Protein AF-A0A7V6R4Q9-F1 (afdb_monomer_lite)

Secondary structure (DSSP, 8-state):
--HHHHHHHHHHHHHHHHHHHHHTT-HHHHHHHHHHHHHHHHHTT-HHHHHHHHHHHHHHHHHHT--GGGG-HHHHHHHHHHHHHHTSSHHHHHHHHHHHT-----EEEE-BSB-EEESSTT--SB---S-HHHHHHHHHHHHTGGG-EEHHHHHHHHSTT---TTHHHHHHHHHHHHHHHHHTTT-GGGEEEETTEEEE--TTEEEHHHHHHHHHHHHHHH--HHHHHHHHHH--SSBTBT---GGGHHHHHHHHHHHHT-

Radius of gyration: 22.28 Å; chains: 1; bounding box: 50×39×65 Å

Structure (mmCIF, N/CA/C/O backbone):
data_AF-A0A7V6R4Q9-F1
#
_entry.id   AF-A0A7V6R4Q9-F1
#
loop_
_atom_site.group_PDB
_atom_site.id
_atom_site.type_symbol
_atom_site.label_atom_id
_atom_site.label_alt_id
_atom_site.label_comp_id
_atom_site.label_asym_id
_atom_site.label_entity_id
_atom_site.label_seq_id
_atom_site.pdbx_PDB_ins_code
_atom_site.Cartn_x
_atom_site.Cartn_y
_atom_site.Cartn_z
_atom_site.occupancy
_atom_site.B_iso_or_equiv
_atom_site.auth_seq_id
_atom_site.auth_comp_id
_atom_site.auth_asym_id
_atom_site.auth_atom_id
_atom_site.pdbx_PDB_model_num
ATOM 1 N N . MET A 1 1 ? 6.753 18.771 -21.382 1.00 31.84 1 MET A N 1
ATOM 2 C CA . MET A 1 1 ? 6.837 17.684 -22.384 1.00 31.84 1 MET A CA 1
ATOM 3 C C . MET A 1 1 ? 6.088 16.484 -21.834 1.00 31.84 1 MET A C 1
ATOM 5 O O . MET A 1 1 ? 6.319 16.164 -20.672 1.00 31.84 1 MET A O 1
ATOM 9 N N . PRO A 1 2 ? 5.164 15.875 -22.590 1.00 33.12 2 PRO A N 1
ATOM 10 C CA . PRO A 1 2 ? 4.306 14.824 -22.058 1.00 33.12 2 PRO A CA 1
ATOM 11 C C . PRO A 1 2 ? 5.141 13.563 -21.801 1.00 33.12 2 PRO A C 1
ATOM 13 O O . PRO A 1 2 ? 5.907 13.142 -22.665 1.00 33.12 2 PRO A O 1
ATOM 16 N N . ALA A 1 3 ? 5.001 12.963 -20.617 1.00 38.97 3 ALA A N 1
ATOM 17 C CA . ALA A 1 3 ? 5.780 11.800 -20.170 1.00 38.97 3 ALA A CA 1
ATOM 18 C C . ALA A 1 3 ? 5.745 10.610 -21.157 1.00 38.97 3 ALA A C 1
ATOM 20 O O . ALA A 1 3 ? 6.697 9.835 -21.230 1.00 38.97 3 ALA A O 1
ATOM 21 N N . HIS A 1 4 ? 4.699 10.524 -21.986 1.00 41.91 4 HIS A N 1
ATOM 22 C CA . HIS A 1 4 ? 4.569 9.528 -23.049 1.00 41.91 4 HIS A CA 1
ATOM 23 C C . HIS A 1 4 ? 5.623 9.638 -24.167 1.00 41.91 4 HIS A C 1
ATOM 25 O O . HIS A 1 4 ? 6.053 8.606 -24.682 1.00 41.91 4 HIS A O 1
ATOM 31 N N . SER A 1 5 ? 6.097 10.838 -24.535 1.00 43.06 5 SER A N 1
ATOM 32 C CA . SER A 1 5 ? 7.095 10.971 -25.617 1.00 43.06 5 SER A CA 1
ATOM 33 C C . SER A 1 5 ? 8.510 10.595 -25.167 1.00 43.06 5 SER A C 1
ATOM 35 O O . SER A 1 5 ? 9.310 10.095 -25.960 1.00 43.06 5 SER A O 1
ATOM 37 N N . PHE A 1 6 ? 8.812 10.773 -23.878 1.00 51.34 6 PHE A N 1
ATOM 38 C CA . PHE A 1 6 ? 10.101 10.400 -23.298 1.00 51.34 6 PHE A CA 1
ATOM 39 C C . PHE A 1 6 ? 10.263 8.875 -23.213 1.00 51.34 6 PHE A C 1
ATOM 41 O O . PHE A 1 6 ? 11.328 8.353 -23.539 1.00 51.34 6 PHE A O 1
ATOM 48 N N . ALA A 1 7 ? 9.193 8.154 -22.858 1.00 65.00 7 ALA A N 1
ATOM 49 C CA . ALA A 1 7 ? 9.198 6.693 -22.780 1.00 65.00 7 ALA A CA 1
ATOM 50 C C . ALA A 1 7 ? 9.447 6.031 -24.150 1.00 65.00 7 ALA A C 1
ATOM 52 O O . ALA A 1 7 ? 10.292 5.143 -24.261 1.00 65.00 7 ALA A O 1
ATOM 53 N N . ALA A 1 8 ? 8.791 6.507 -25.215 1.00 76.94 8 ALA A N 1
ATOM 54 C CA . ALA A 1 8 ? 8.961 5.958 -26.564 1.00 76.94 8 ALA A CA 1
ATOM 55 C C . ALA A 1 8 ? 10.380 6.179 -27.123 1.00 76.94 8 ALA A C 1
ATOM 57 O O . ALA A 1 8 ? 10.988 5.264 -27.688 1.00 76.94 8 ALA A O 1
ATOM 58 N N . ASN A 1 9 ? 10.944 7.373 -26.914 1.00 83.56 9 ASN A N 1
ATOM 59 C CA . ASN A 1 9 ? 12.317 7.673 -27.322 1.00 83.56 9 ASN A CA 1
ATOM 60 C C . ASN A 1 9 ? 13.339 6.851 -26.524 1.00 83.56 9 ASN A C 1
ATOM 62 O O . ASN A 1 9 ? 14.281 6.321 -27.111 1.00 83.56 9 ASN A O 1
ATOM 66 N N . ALA A 1 10 ? 13.128 6.679 -25.215 1.00 84.56 10 ALA A N 1
ATOM 67 C CA . ALA A 1 10 ? 13.987 5.849 -24.374 1.00 84.56 10 ALA A CA 1
ATOM 68 C C . ALA A 1 10 ? 13.993 4.379 -24.825 1.00 84.56 10 ALA A C 1
ATOM 70 O O . ALA A 1 10 ? 15.064 3.787 -24.940 1.00 84.56 10 ALA A O 1
ATOM 71 N N . VAL A 1 11 ? 12.828 3.811 -25.162 1.00 89.12 11 VAL A N 1
ATOM 72 C CA . VAL A 1 11 ? 12.713 2.444 -25.705 1.00 89.12 11 VAL A CA 1
ATOM 73 C C . VAL A 1 11 ? 13.459 2.307 -27.033 1.00 89.12 11 VAL A C 1
ATOM 75 O O . VAL A 1 11 ? 14.201 1.344 -27.235 1.00 89.12 11 VAL A O 1
ATOM 78 N N . LYS A 1 12 ? 13.314 3.275 -27.946 1.00 90.12 12 LYS A N 1
ATOM 79 C CA . LYS A 1 12 ? 14.035 3.262 -29.228 1.00 90.12 12 LYS A CA 1
ATOM 80 C C . LYS A 1 12 ? 15.552 3.307 -29.022 1.00 90.12 12 LYS A C 1
ATOM 82 O O . LYS A 1 12 ? 16.267 2.491 -29.602 1.00 90.12 12 LYS A O 1
ATOM 87 N N . CYS A 1 13 ? 16.034 4.218 -28.179 1.00 90.25 13 CYS A N 1
ATOM 88 C CA . CYS A 1 13 ? 17.455 4.328 -27.850 1.00 90.25 13 CYS A CA 1
ATOM 89 C C . CYS A 1 13 ? 17.988 3.058 -27.177 1.00 90.25 13 CYS A C 1
ATOM 91 O O . CYS A 1 13 ? 19.074 2.605 -27.527 1.00 90.25 13 CYS A O 1
ATOM 93 N N . ALA A 1 14 ? 17.220 2.451 -26.269 1.00 91.25 14 ALA A N 1
ATOM 94 C CA . ALA A 1 14 ? 17.604 1.212 -25.602 1.00 91.25 14 ALA A CA 1
ATOM 95 C C . ALA A 1 14 ? 17.787 0.058 -26.603 1.00 91.25 14 ALA A C 1
ATOM 97 O O . ALA A 1 14 ? 18.822 -0.602 -26.588 1.00 91.25 14 ALA A O 1
ATOM 98 N N . ASN A 1 15 ? 16.856 -0.128 -27.545 1.00 91.06 15 ASN A N 1
ATOM 99 C CA . ASN A 1 15 ? 16.998 -1.148 -28.592 1.00 91.06 15 ASN A CA 1
ATOM 100 C C . ASN A 1 15 ? 18.251 -0.933 -29.465 1.00 91.06 15 ASN A C 1
ATOM 102 O O . ASN A 1 15 ? 18.970 -1.886 -29.764 1.00 91.06 15 ASN A O 1
ATOM 106 N N . LEU A 1 16 ? 18.539 0.316 -29.857 1.00 91.69 16 LEU A N 1
ATOM 107 C CA . LEU A 1 16 ? 19.754 0.640 -30.617 1.00 91.69 16 LEU A CA 1
ATOM 108 C C . LEU A 1 16 ? 21.025 0.366 -29.802 1.00 91.69 16 LEU A C 1
ATOM 110 O O . LEU A 1 16 ? 21.996 -0.165 -30.337 1.00 91.69 16 LEU A O 1
ATOM 114 N N . CYS A 1 17 ? 21.000 0.694 -28.510 1.00 91.69 17 CYS A N 1
ATOM 115 C CA . CYS A 1 17 ? 22.110 0.480 -27.592 1.00 91.69 17 CYS A CA 1
ATOM 116 C C . CYS A 1 17 ? 22.410 -1.009 -27.383 1.00 91.69 17 CYS A C 1
ATOM 118 O O . CYS A 1 17 ? 23.575 -1.392 -27.418 1.00 91.69 17 CYS A O 1
ATOM 120 N N . ILE A 1 18 ? 21.382 -1.856 -27.255 1.00 92.38 18 ILE A N 1
ATOM 121 C CA . ILE A 1 18 ? 21.553 -3.316 -27.188 1.00 92.38 18 ILE A CA 1
ATOM 122 C C . ILE A 1 18 ? 22.227 -3.822 -28.461 1.00 92.38 18 ILE A C 1
ATOM 124 O O . ILE A 1 18 ? 23.261 -4.478 -28.377 1.00 92.38 18 ILE A O 1
ATOM 128 N N . LYS A 1 19 ? 21.701 -3.455 -29.637 1.00 90.38 19 LYS A N 1
ATOM 129 C CA . LYS A 1 19 ? 22.241 -3.911 -30.926 1.00 90.38 19 LYS A CA 1
ATOM 130 C C . LYS A 1 19 ? 23.711 -3.518 -31.114 1.00 90.38 19 LYS A C 1
ATOM 132 O O . LYS A 1 19 ? 24.510 -4.338 -31.556 1.00 90.38 19 LYS A O 1
ATOM 137 N N . ALA A 1 20 ? 24.062 -2.272 -30.793 1.00 89.69 20 ALA A N 1
ATOM 138 C CA . ALA A 1 20 ? 25.433 -1.784 -30.907 1.00 89.69 20 ALA A CA 1
ATOM 139 C C . ALA A 1 20 ? 26.362 -2.406 -29.850 1.00 89.69 20 ALA A C 1
ATOM 141 O O . ALA A 1 20 ? 27.469 -2.823 -30.179 1.00 89.69 20 ALA A O 1
ATOM 142 N N . GLY A 1 21 ? 25.906 -2.491 -28.597 1.00 88.69 21 GLY A N 1
ATOM 143 C CA . GLY A 1 21 ? 26.692 -3.004 -27.476 1.00 88.69 21 GLY A CA 1
ATOM 144 C C . GLY A 1 21 ? 26.987 -4.495 -27.593 1.00 88.69 21 GLY A C 1
ATOM 145 O O . GLY A 1 21 ? 28.144 -4.888 -27.486 1.00 88.69 21 GLY A O 1
ATOM 146 N N . GLU A 1 22 ? 25.978 -5.322 -27.889 1.00 89.06 22 GLU A N 1
ATOM 147 C CA . GLU A 1 22 ? 26.176 -6.764 -28.085 1.00 89.06 22 GLU A CA 1
ATOM 148 C C . GLU A 1 22 ? 27.073 -7.043 -29.301 1.00 89.06 22 GLU A C 1
ATOM 150 O O . GLU A 1 22 ? 27.989 -7.856 -29.205 1.00 89.06 22 GLU A O 1
ATOM 155 N N . GLY A 1 23 ? 26.888 -6.312 -30.409 1.00 86.50 23 GLY A N 1
ATOM 156 C CA . GLY A 1 23 ? 27.735 -6.444 -31.600 1.00 86.50 23 GLY A CA 1
ATOM 157 C C . GLY A 1 23 ? 29.201 -6.048 -31.378 1.00 86.50 23 GLY A C 1
ATOM 158 O O . GLY A 1 23 ? 30.082 -6.577 -32.049 1.00 86.50 23 GLY A O 1
ATOM 159 N N . ALA A 1 24 ? 29.469 -5.150 -30.428 1.00 88.94 24 ALA A N 1
ATOM 160 C CA . ALA A 1 24 ? 30.814 -4.696 -30.072 1.00 88.94 24 ALA A CA 1
ATOM 161 C C . ALA A 1 24 ? 31.401 -5.401 -28.831 1.00 88.94 24 ALA A C 1
ATOM 163 O O . ALA A 1 24 ? 32.488 -5.036 -28.386 1.00 88.94 24 ALA A O 1
ATOM 164 N N . GLY A 1 25 ? 30.685 -6.360 -28.227 1.00 85.75 25 GLY A N 1
ATOM 165 C CA . GLY A 1 25 ? 31.083 -7.004 -26.967 1.00 85.75 25 GLY A CA 1
ATOM 166 C C . GLY A 1 25 ? 31.065 -6.079 -25.738 1.00 85.75 25 GLY A C 1
ATOM 167 O O . GLY A 1 25 ? 31.580 -6.438 -24.682 1.00 85.75 25 GLY A O 1
ATOM 168 N N . MET A 1 26 ? 30.475 -4.885 -25.845 1.00 87.00 26 MET A N 1
ATOM 169 C CA . MET A 1 26 ? 30.391 -3.902 -24.764 1.00 87.00 26 MET A CA 1
ATOM 170 C C . MET A 1 26 ? 29.103 -4.100 -23.961 1.00 87.00 26 MET A C 1
ATOM 172 O O . MET A 1 26 ? 28.055 -3.539 -24.289 1.00 87.00 26 MET A O 1
ATOM 176 N N . MET A 1 27 ? 29.188 -4.880 -22.881 1.00 87.12 27 MET A N 1
ATOM 177 C CA . MET A 1 27 ? 28.001 -5.298 -22.125 1.00 87.12 27 MET A CA 1
ATOM 178 C C . MET A 1 27 ? 27.474 -4.269 -21.118 1.00 87.12 27 MET A C 1
ATOM 180 O O . MET A 1 27 ? 26.322 -4.366 -20.703 1.00 87.12 27 MET A O 1
ATOM 184 N N . LEU A 1 28 ? 28.251 -3.247 -20.744 1.00 87.19 28 LEU A N 1
ATOM 185 C CA . LEU A 1 28 ? 27.822 -2.258 -19.745 1.00 87.19 28 LEU A CA 1
ATOM 186 C C . LEU A 1 28 ? 26.544 -1.515 -20.174 1.00 87.19 28 LEU A C 1
ATOM 188 O O . LEU A 1 28 ? 25.540 -1.515 -19.464 1.00 87.19 28 LEU A O 1
ATOM 192 N N . HIS A 1 29 ? 26.567 -0.884 -21.350 1.00 86.19 29 HIS A N 1
ATOM 193 C CA . HIS A 1 29 ? 25.449 -0.062 -21.815 1.00 86.19 29 HIS A CA 1
ATOM 194 C C . HIS A 1 29 ? 24.264 -0.898 -22.312 1.00 86.19 29 HIS A C 1
ATOM 196 O O . HIS A 1 29 ? 23.116 -0.520 -22.074 1.00 86.19 29 HIS A O 1
ATOM 202 N N . SER A 1 30 ? 24.522 -2.052 -22.938 1.00 88.50 30 SER A N 1
ATOM 203 C CA . SER A 1 30 ? 23.461 -2.971 -23.362 1.00 88.50 30 SER A CA 1
ATOM 204 C C . SER A 1 30 ? 22.699 -3.537 -22.161 1.00 88.50 30 SER A C 1
ATOM 206 O O . SER A 1 30 ? 21.470 -3.566 -22.193 1.00 88.50 30 SER A O 1
ATOM 208 N N . SER A 1 31 ? 23.387 -3.877 -21.064 1.00 91.19 31 SER A N 1
ATOM 209 C CA . SER A 1 31 ? 22.746 -4.311 -19.814 1.00 91.19 31 SER A CA 1
ATOM 210 C C . SER A 1 31 ? 21.780 -3.252 -19.286 1.00 91.19 31 SER A C 1
ATOM 212 O O . SER A 1 31 ? 20.614 -3.541 -19.038 1.00 91.19 31 SER A O 1
ATOM 214 N N . LEU A 1 32 ? 22.211 -1.991 -19.196 1.00 90.81 32 LEU A N 1
ATOM 215 C CA . LEU A 1 32 ? 21.333 -0.901 -18.751 1.00 90.81 32 LEU A CA 1
ATOM 216 C C . LEU A 1 32 ? 20.133 -0.699 -19.677 1.00 90.81 32 LEU A C 1
ATOM 218 O O . LEU A 1 32 ? 19.022 -0.436 -19.214 1.00 90.81 32 LEU A O 1
ATOM 222 N N . ALA A 1 33 ? 20.339 -0.848 -20.983 1.00 93.06 33 ALA A N 1
ATOM 223 C CA . ALA A 1 33 ? 19.267 -0.762 -21.958 1.00 93.06 33 ALA A CA 1
ATOM 224 C C . ALA A 1 33 ? 18.215 -1.870 -21.765 1.00 93.06 33 ALA A C 1
ATOM 226 O O . ALA A 1 33 ? 17.022 -1.573 -21.847 1.00 93.06 33 ALA A O 1
ATOM 227 N N . TYR A 1 34 ? 18.612 -3.100 -21.414 1.00 94.75 34 TYR A N 1
ATOM 228 C CA . TYR A 1 34 ? 17.658 -4.145 -21.018 1.00 94.75 34 TYR A CA 1
ATOM 229 C C . TYR A 1 34 ? 16.837 -3.738 -19.788 1.00 94.75 34 TYR A C 1
ATOM 231 O O . TYR A 1 34 ? 15.624 -3.933 -19.790 1.00 94.75 34 TYR A O 1
ATOM 239 N N . GLY A 1 35 ? 17.447 -3.095 -18.787 1.00 92.69 35 GLY A N 1
ATOM 240 C CA . GLY A 1 35 ? 16.728 -2.576 -17.617 1.00 92.69 35 GLY A CA 1
ATOM 241 C C . GLY A 1 35 ? 15.688 -1.503 -17.969 1.00 92.69 35 GLY A C 1
ATOM 242 O O . GLY A 1 35 ? 14.568 -1.518 -17.454 1.00 92.69 35 GLY A O 1
ATOM 243 N N . VAL A 1 36 ? 16.015 -0.602 -18.905 1.00 92.75 36 VAL A N 1
ATOM 244 C CA . VAL A 1 36 ? 15.068 0.404 -19.426 1.00 92.75 36 VAL A CA 1
ATOM 245 C C . VAL A 1 36 ? 13.898 -0.260 -20.152 1.00 92.75 36 VAL A C 1
ATOM 247 O O . VAL A 1 36 ? 12.746 0.115 -19.924 1.00 92.75 36 VAL A O 1
ATOM 250 N N . LEU A 1 37 ? 14.175 -1.250 -21.006 1.00 94.75 37 LEU A N 1
ATOM 251 C CA . LEU A 1 37 ? 13.130 -1.986 -21.716 1.00 94.75 37 LEU A CA 1
ATOM 252 C C . LEU A 1 37 ? 12.255 -2.797 -20.756 1.00 94.75 37 LEU A C 1
ATOM 254 O O . LEU A 1 37 ? 11.038 -2.800 -20.925 1.00 94.75 37 LEU A O 1
ATOM 258 N N . ALA A 1 38 ? 12.847 -3.447 -19.749 1.00 95.19 38 ALA A N 1
ATOM 259 C CA . ALA A 1 38 ? 12.116 -4.195 -18.730 1.00 95.19 38 ALA A CA 1
ATOM 260 C C . ALA A 1 38 ? 11.110 -3.287 -18.017 1.00 95.19 38 ALA A C 1
ATOM 262 O O . ALA A 1 38 ? 9.924 -3.603 -17.957 1.00 95.19 38 ALA A O 1
ATOM 263 N N . ARG A 1 39 ? 11.548 -2.100 -17.574 1.00 92.25 39 ARG A N 1
ATOM 264 C CA . ARG A 1 39 ? 10.654 -1.124 -16.940 1.00 92.25 39 ARG A CA 1
ATOM 265 C C . ARG A 1 39 ? 9.521 -0.681 -17.866 1.00 92.25 39 ARG A C 1
ATOM 267 O O . ARG A 1 39 ? 8.375 -0.634 -17.434 1.00 92.25 39 ARG A O 1
ATOM 274 N N . ALA A 1 40 ? 9.825 -0.396 -19.131 1.00 91.69 40 ALA A N 1
ATOM 275 C CA . ALA A 1 40 ? 8.808 -0.002 -20.102 1.00 91.69 40 ALA A CA 1
ATOM 276 C C . ALA A 1 40 ? 7.771 -1.115 -20.344 1.00 91.69 40 ALA A C 1
ATOM 278 O O . ALA A 1 40 ? 6.579 -0.829 -20.425 1.00 91.69 40 ALA A O 1
ATOM 279 N N . ALA A 1 41 ? 8.202 -2.379 -20.417 1.00 93.06 41 ALA A N 1
ATOM 280 C CA . ALA A 1 41 ? 7.299 -3.522 -20.558 1.00 93.06 41 ALA A CA 1
ATOM 281 C C . ALA A 1 41 ? 6.408 -3.714 -19.315 1.00 93.06 41 ALA A C 1
ATOM 283 O O . ALA A 1 41 ? 5.206 -3.938 -19.457 1.00 93.06 41 ALA A O 1
ATOM 284 N N . ILE A 1 42 ? 6.966 -3.541 -18.108 1.00 91.00 42 ILE A N 1
ATOM 285 C CA . ILE A 1 42 ? 6.212 -3.570 -16.842 1.00 91.00 42 ILE A CA 1
ATOM 286 C C . ILE A 1 42 ? 5.144 -2.466 -16.821 1.00 91.00 42 ILE A C 1
ATOM 288 O O . ILE A 1 42 ? 3.982 -2.734 -16.520 1.00 91.00 42 ILE A O 1
ATOM 292 N N . GLU A 1 43 ? 5.509 -1.231 -17.178 1.00 88.88 43 GLU A N 1
ATOM 293 C CA . GLU A 1 43 ? 4.577 -0.094 -17.248 1.00 88.88 43 GLU A CA 1
ATOM 294 C C . GLU A 1 43 ? 3.465 -0.321 -18.285 1.00 88.88 43 GLU A C 1
ATOM 296 O O . GLU A 1 43 ? 2.306 0.022 -18.039 1.00 88.88 43 GLU A O 1
ATOM 301 N N . ALA A 1 44 ? 3.796 -0.951 -19.415 1.00 89.00 44 ALA A N 1
ATOM 302 C CA . ALA A 1 44 ? 2.844 -1.328 -20.456 1.00 89.00 44 ALA A CA 1
ATOM 303 C C . ALA A 1 44 ? 1.975 -2.549 -20.095 1.00 89.00 44 ALA A C 1
ATOM 305 O O . ALA A 1 44 ? 1.061 -2.877 -20.851 1.00 89.00 44 ALA A O 1
ATOM 306 N N . LYS A 1 45 ? 2.230 -3.209 -18.952 1.00 88.38 45 LYS A N 1
ATOM 307 C CA . LYS A 1 45 ? 1.591 -4.470 -18.527 1.00 88.38 45 LYS A CA 1
ATOM 308 C C . LYS A 1 45 ? 1.759 -5.616 -19.535 1.00 88.38 45 LYS A C 1
ATOM 310 O O . LYS A 1 45 ? 0.931 -6.524 -19.594 1.00 88.38 45 LYS A O 1
ATOM 315 N N . ASP A 1 46 ? 2.840 -5.587 -20.308 1.00 91.56 46 ASP A N 1
ATOM 316 C CA . ASP A 1 46 ? 3.232 -6.664 -21.216 1.00 91.56 46 ASP A CA 1
ATOM 317 C C . ASP A 1 46 ? 4.014 -7.718 -20.419 1.00 91.56 46 ASP A C 1
ATOM 319 O O . ASP A 1 46 ? 5.242 -7.680 -20.340 1.00 91.56 46 ASP A O 1
ATOM 323 N N . ASN A 1 47 ? 3.285 -8.610 -19.738 1.00 90.81 47 ASN A N 1
ATOM 324 C CA . ASN A 1 47 ? 3.868 -9.552 -18.775 1.00 90.81 47 ASN A CA 1
ATOM 325 C C . ASN A 1 47 ? 4.911 -10.485 -19.400 1.00 90.81 47 ASN A C 1
ATOM 327 O O . ASN A 1 47 ? 5.961 -10.703 -18.800 1.00 90.81 47 ASN A O 1
ATOM 331 N N . GLU A 1 48 ? 4.644 -11.028 -20.589 1.00 94.56 48 GLU A N 1
ATOM 332 C CA . GLU A 1 48 ? 5.554 -11.969 -21.250 1.00 94.56 48 GLU A CA 1
ATOM 333 C C . GLU A 1 48 ? 6.888 -11.290 -21.570 1.00 94.56 48 GLU A C 1
ATOM 335 O O . GLU A 1 48 ? 7.960 -11.774 -21.189 1.00 94.56 48 GLU A O 1
ATOM 340 N N . ARG A 1 49 ? 6.823 -10.108 -22.188 1.00 95.31 49 ARG A N 1
ATOM 341 C CA . ARG A 1 49 ? 8.014 -9.334 -22.522 1.00 95.31 49 ARG A CA 1
ATOM 342 C C . ARG A 1 49 ? 8.731 -8.821 -21.275 1.00 95.31 49 ARG A C 1
ATOM 344 O O . ARG A 1 49 ? 9.961 -8.805 -21.240 1.00 95.31 49 ARG A O 1
ATOM 351 N N . ALA A 1 50 ? 7.986 -8.413 -20.249 1.00 95.94 50 ALA A N 1
ATOM 352 C CA . ALA A 1 50 ? 8.543 -7.962 -18.979 1.00 95.94 50 ALA A CA 1
ATOM 353 C C . ALA A 1 50 ? 9.337 -9.071 -18.277 1.00 95.94 50 ALA A C 1
ATOM 355 O O . ALA A 1 50 ? 10.427 -8.791 -17.781 1.00 95.94 50 ALA A O 1
ATOM 356 N N . ILE A 1 51 ? 8.849 -10.318 -18.281 1.00 97.44 51 ILE A N 1
ATOM 357 C CA . ILE A 1 51 ? 9.577 -11.478 -17.742 1.00 97.44 51 ILE A CA 1
ATOM 358 C C . ILE A 1 51 ? 10.902 -11.666 -18.482 1.00 97.44 51 ILE A C 1
ATOM 360 O O . ILE A 1 51 ? 11.955 -11.630 -17.848 1.00 97.44 51 ILE A O 1
ATOM 364 N N . GLN A 1 52 ? 10.864 -11.773 -19.813 1.00 97.38 52 GLN A N 1
ATOM 365 C CA . GLN A 1 52 ? 12.060 -12.019 -20.629 1.00 97.38 52 GLN A CA 1
ATOM 366 C C . GLN A 1 52 ? 13.122 -10.923 -20.453 1.00 97.38 52 GLN A C 1
ATOM 368 O O . GLN A 1 52 ? 14.305 -11.205 -20.258 1.00 97.38 52 GLN A O 1
ATOM 373 N N . LEU A 1 53 ? 12.705 -9.654 -20.499 1.00 97.62 53 LEU A N 1
ATOM 374 C CA . LEU A 1 53 ? 13.616 -8.518 -20.368 1.00 97.62 53 LEU A CA 1
ATOM 375 C C . LEU A 1 53 ? 14.182 -8.389 -18.954 1.00 97.62 53 LEU A C 1
ATOM 377 O O . LEU A 1 53 ? 15.358 -8.063 -18.804 1.00 97.62 53 LEU A O 1
ATOM 381 N N . THR A 1 54 ? 13.367 -8.650 -17.930 1.00 97.62 54 THR A N 1
ATOM 382 C CA . THR A 1 54 ? 13.810 -8.609 -16.531 1.00 97.62 54 THR A CA 1
ATOM 383 C C . THR A 1 54 ? 14.814 -9.722 -16.262 1.00 97.62 54 THR A C 1
ATOM 385 O O . THR A 1 54 ? 15.880 -9.453 -15.719 1.00 97.62 54 THR A O 1
ATOM 388 N N . GLU A 1 55 ? 14.532 -10.949 -16.703 1.00 97.69 55 GLU A N 1
ATOM 389 C CA . GLU A 1 55 ? 15.457 -12.078 -16.571 1.00 97.69 55 GLU A CA 1
ATOM 390 C C . GLU A 1 55 ? 16.795 -11.784 -17.259 1.00 97.69 55 GLU A C 1
ATOM 392 O O . GLU A 1 55 ? 17.857 -11.913 -16.648 1.00 97.69 55 GLU A O 1
ATOM 397 N N . ARG A 1 56 ? 16.754 -11.307 -18.510 1.00 96.38 56 ARG A N 1
ATOM 398 C CA . ARG A 1 56 ? 17.961 -10.947 -19.261 1.00 96.38 56 ARG A CA 1
ATOM 399 C C . ARG A 1 56 ? 18.749 -9.831 -18.579 1.00 96.38 56 ARG A C 1
ATOM 401 O O . ARG A 1 56 ? 19.969 -9.936 -18.479 1.00 96.38 56 ARG A O 1
ATOM 408 N N . TYR A 1 57 ? 18.069 -8.790 -18.102 1.00 96.75 57 TYR A N 1
ATOM 409 C CA . TYR A 1 57 ? 18.695 -7.683 -17.384 1.00 96.75 57 TYR A CA 1
ATOM 410 C C . TYR A 1 57 ? 19.413 -8.161 -16.118 1.00 96.75 57 TYR A C 1
ATOM 412 O O . TYR A 1 57 ? 20.587 -7.851 -15.927 1.00 96.75 57 TYR A O 1
ATOM 420 N N . LEU A 1 58 ? 18.736 -8.947 -15.277 1.00 96.81 58 LEU A N 1
ATOM 421 C CA . LEU A 1 58 ? 19.298 -9.420 -14.013 1.00 96.81 58 LEU A CA 1
ATOM 422 C C . LEU A 1 58 ? 20.479 -10.374 -14.222 1.00 96.81 58 LEU A C 1
ATOM 424 O O . LEU A 1 58 ? 21.494 -10.216 -13.543 1.00 96.81 58 LEU A O 1
ATOM 428 N N . LYS A 1 59 ? 20.398 -11.286 -15.202 1.00 95.69 59 LYS A N 1
ATOM 429 C CA . LYS A 1 59 ? 21.527 -12.147 -15.596 1.00 95.69 59 LYS A CA 1
ATOM 430 C C . LYS A 1 59 ? 22.734 -11.320 -16.020 1.00 95.69 59 LYS A C 1
ATOM 432 O O . LYS A 1 59 ? 23.816 -11.488 -15.472 1.00 95.69 59 LYS A O 1
ATOM 437 N N . LEU A 1 60 ? 22.536 -10.351 -16.915 1.00 94.06 60 LEU A N 1
ATOM 438 C CA . LEU A 1 60 ? 23.618 -9.477 -17.365 1.00 94.06 60 LEU A CA 1
ATOM 439 C C . LEU A 1 60 ? 24.218 -8.648 -16.222 1.00 94.06 60 LEU A C 1
ATOM 441 O O . LEU A 1 60 ? 25.437 -8.489 -16.158 1.00 94.06 60 LEU A O 1
ATOM 445 N N . CYS A 1 61 ? 23.397 -8.149 -15.296 1.00 95.19 61 CYS A N 1
ATOM 446 C CA . CYS A 1 61 ? 23.889 -7.465 -14.105 1.00 95.19 61 CYS A CA 1
ATOM 447 C C . CYS A 1 61 ? 24.723 -8.385 -13.209 1.00 95.19 61 CYS A C 1
ATOM 449 O O . CYS A 1 61 ? 25.761 -7.943 -12.719 1.00 95.19 61 CYS A O 1
ATOM 451 N N . SER A 1 62 ? 24.289 -9.633 -13.010 1.00 94.81 62 SER A N 1
ATOM 452 C CA . SER A 1 62 ? 25.028 -10.654 -12.261 1.00 94.81 62 SER A CA 1
ATOM 453 C C . SER A 1 62 ? 26.372 -10.968 -12.920 1.00 94.81 62 SER A C 1
ATOM 455 O O . SER A 1 62 ? 27.409 -10.889 -12.266 1.00 94.81 62 SER A O 1
ATOM 457 N N . ASP A 1 63 ? 26.366 -11.245 -14.224 1.00 93.38 63 ASP A N 1
ATOM 458 C CA . ASP A 1 63 ? 27.552 -11.659 -14.980 1.00 93.38 63 ASP A CA 1
ATOM 459 C C . ASP A 1 63 ? 28.602 -10.542 -15.094 1.00 93.38 63 ASP A C 1
ATOM 461 O O . ASP A 1 63 ? 29.800 -10.813 -15.134 1.00 93.38 63 ASP A O 1
ATOM 465 N N . ASN A 1 64 ? 28.164 -9.278 -15.129 1.00 91.38 64 ASN A N 1
ATOM 466 C CA . ASN A 1 64 ? 29.036 -8.117 -15.341 1.00 91.38 64 ASN A CA 1
ATOM 467 C C . ASN A 1 64 ? 29.263 -7.269 -14.073 1.00 91.38 64 ASN A C 1
ATOM 469 O O . ASN A 1 64 ? 29.879 -6.207 -14.152 1.00 91.38 64 ASN A O 1
ATOM 473 N N . GLY A 1 65 ? 28.755 -7.688 -12.908 1.00 91.69 65 GLY A N 1
ATOM 474 C CA . GLY A 1 65 ? 28.951 -6.972 -11.640 1.00 91.69 65 GLY A CA 1
ATOM 475 C C . GLY A 1 65 ? 28.261 -5.601 -11.550 1.00 91.69 65 GLY A C 1
ATOM 476 O O . GLY A 1 65 ? 28.730 -4.713 -10.838 1.00 91.69 65 GLY A O 1
ATOM 477 N N . LEU A 1 66 ? 27.156 -5.390 -12.272 1.00 91.44 66 LEU A N 1
ATOM 478 C CA . LEU A 1 66 ? 26.501 -4.079 -12.425 1.00 91.44 66 LEU A CA 1
ATOM 479 C C . LEU A 1 66 ? 25.502 -3.771 -11.299 1.00 91.44 66 LEU A C 1
ATOM 481 O O . LEU A 1 66 ? 24.324 -3.512 -11.546 1.00 91.44 66 LEU A O 1
ATOM 485 N N . TYR A 1 67 ? 25.961 -3.806 -10.048 1.00 92.19 67 TYR A N 1
ATOM 486 C CA . TYR A 1 67 ? 25.077 -3.731 -8.875 1.00 92.19 67 TYR A CA 1
ATOM 487 C C . TYR A 1 67 ? 24.744 -2.301 -8.442 1.00 92.19 67 TYR A C 1
ATOM 489 O O . TYR A 1 67 ? 23.634 -2.028 -7.989 1.00 92.19 67 TYR A O 1
ATOM 497 N N . GLU A 1 68 ? 25.679 -1.362 -8.612 1.00 89.69 68 GLU A N 1
ATOM 498 C CA . GLU A 1 68 ? 25.538 0.021 -8.126 1.00 89.69 68 GLU A CA 1
ATOM 499 C C . GLU A 1 68 ? 24.303 0.740 -8.694 1.00 89.69 68 GLU A C 1
ATOM 501 O O . GLU A 1 68 ? 23.721 1.601 -8.033 1.00 89.69 68 GLU A O 1
ATOM 506 N N . TYR A 1 69 ? 23.827 0.338 -9.875 1.00 87.50 69 TYR A N 1
ATOM 507 C CA . TYR A 1 69 ? 22.625 0.901 -10.489 1.00 87.50 69 TYR A CA 1
ATOM 508 C C . TYR A 1 69 ? 21.352 0.650 -9.678 1.00 87.50 69 TYR A C 1
ATOM 510 O O . TYR A 1 69 ? 20.462 1.500 -9.687 1.00 87.50 69 TYR A O 1
ATOM 518 N N . PHE A 1 70 ? 21.275 -0.433 -8.899 1.00 91.00 70 PHE A N 1
ATOM 519 C CA . PHE A 1 70 ? 20.124 -0.693 -8.027 1.00 91.00 70 PHE A CA 1
ATOM 520 C C . PHE A 1 70 ? 19.999 0.323 -6.880 1.00 91.00 70 PHE A C 1
ATOM 522 O O . PHE A 1 70 ? 18.935 0.435 -6.276 1.00 91.00 70 PHE A O 1
ATOM 529 N N . ARG A 1 71 ? 21.020 1.160 -6.625 1.00 89.25 71 ARG A N 1
ATOM 530 C CA . ARG A 1 71 ? 20.881 2.328 -5.734 1.00 89.25 71 ARG A CA 1
ATOM 531 C C . ARG A 1 71 ? 20.008 3.432 -6.327 1.00 89.25 71 ARG A C 1
ATOM 533 O O . ARG A 1 71 ? 19.475 4.255 -5.583 1.00 89.25 71 ARG A O 1
ATOM 540 N N . MET A 1 72 ? 19.804 3.451 -7.646 1.00 88.50 72 MET A N 1
ATOM 541 C CA . MET A 1 72 ? 18.861 4.352 -8.315 1.00 88.50 72 MET A CA 1
ATOM 542 C C . MET A 1 72 ? 17.420 3.853 -8.129 1.00 88.50 72 MET A C 1
ATOM 544 O O . MET A 1 72 ? 16.730 3.510 -9.087 1.00 88.50 72 MET A O 1
ATOM 548 N N . ARG A 1 73 ? 16.958 3.846 -6.877 1.00 85.94 73 ARG A N 1
ATOM 549 C CA . ARG A 1 73 ? 15.689 3.269 -6.399 1.00 85.94 73 ARG A CA 1
ATOM 550 C C . ARG A 1 73 ? 14.489 3.560 -7.301 1.00 85.94 73 ARG A C 1
ATOM 552 O O . ARG A 1 73 ? 13.848 2.655 -7.814 1.00 85.94 73 ARG A O 1
ATOM 559 N N . LYS A 1 74 ? 14.244 4.838 -7.620 1.00 83.44 74 LYS A N 1
ATOM 560 C CA . LYS A 1 74 ? 13.126 5.245 -8.499 1.00 83.44 74 LYS A CA 1
ATOM 561 C C . LYS A 1 74 ? 13.145 4.573 -9.876 1.00 83.44 74 LYS A C 1
ATOM 563 O O . LYS A 1 74 ? 12.093 4.429 -10.486 1.00 83.44 74 LYS A O 1
ATOM 568 N N . ALA A 1 75 ? 14.325 4.234 -10.389 1.00 84.12 75 ALA A N 1
ATOM 569 C CA . ALA A 1 75 ? 14.475 3.633 -11.703 1.00 84.12 75 ALA A CA 1
ATOM 570 C C . ALA A 1 75 ? 14.348 2.105 -11.676 1.00 84.12 75 ALA A C 1
ATOM 572 O O . ALA A 1 75 ? 13.814 1.564 -12.642 1.00 84.12 75 ALA A O 1
ATOM 573 N N . TYR A 1 76 ? 14.816 1.436 -10.614 1.00 88.81 76 TYR A N 1
ATOM 574 C CA . TYR A 1 76 ? 14.991 -0.023 -10.600 1.00 88.81 76 TYR A CA 1
ATOM 575 C C . TYR A 1 76 ? 14.214 -0.774 -9.513 1.00 88.81 76 TYR A C 1
ATOM 577 O O . TYR A 1 76 ? 14.065 -1.987 -9.646 1.00 88.81 76 TYR A O 1
ATOM 585 N N . ASP A 1 77 ? 13.636 -0.095 -8.516 1.00 90.25 77 ASP A N 1
ATOM 586 C CA . ASP A 1 77 ? 12.699 -0.715 -7.566 1.00 90.25 77 ASP A CA 1
ATOM 587 C C . ASP A 1 77 ? 11.550 -1.442 -8.299 1.00 90.25 77 ASP A C 1
ATOM 589 O O . ASP A 1 77 ? 11.293 -2.592 -7.954 1.00 90.25 77 ASP A O 1
ATOM 593 N N . PRO A 1 78 ? 10.921 -0.882 -9.364 1.00 90.50 78 PRO A N 1
ATOM 594 C CA . PRO A 1 78 ? 9.874 -1.597 -10.102 1.00 90.50 78 PRO A CA 1
ATOM 595 C C . PRO A 1 78 ? 10.357 -2.898 -10.752 1.00 90.50 78 PRO A C 1
ATOM 597 O O . PRO A 1 78 ? 9.598 -3.857 -10.850 1.00 90.50 78 PRO A O 1
ATOM 600 N N . VAL A 1 79 ? 11.619 -2.942 -11.193 1.00 94.00 79 VAL A N 1
ATOM 601 C CA . VAL A 1 79 ? 12.212 -4.132 -11.820 1.00 94.00 79 VAL A CA 1
ATOM 602 C C . VAL A 1 79 ? 12.506 -5.198 -10.763 1.00 94.00 79 VAL A C 1
ATOM 604 O O . VAL A 1 79 ? 12.186 -6.363 -10.978 1.00 94.00 79 VAL A O 1
ATOM 607 N N . LEU A 1 80 ? 13.049 -4.807 -9.602 1.00 94.31 80 LEU A N 1
ATOM 608 C CA . LEU A 1 80 ? 13.275 -5.722 -8.475 1.00 94.31 80 LEU A CA 1
ATOM 609 C C . LEU A 1 80 ? 11.960 -6.256 -7.893 1.00 94.31 80 LEU A C 1
ATOM 611 O O . LEU A 1 80 ? 11.856 -7.445 -7.609 1.00 94.31 80 LEU A O 1
ATOM 615 N N . GLU A 1 81 ? 10.946 -5.401 -7.751 1.00 91.38 81 GLU A N 1
ATOM 616 C CA . GLU A 1 81 ? 9.605 -5.793 -7.308 1.00 91.38 81 GLU A CA 1
ATOM 617 C C . GLU A 1 81 ? 8.969 -6.786 -8.286 1.00 91.38 81 GLU A C 1
ATOM 619 O O . GLU A 1 81 ? 8.446 -7.821 -7.873 1.00 91.38 81 GLU A O 1
ATOM 624 N N . PHE A 1 82 ? 9.065 -6.515 -9.592 1.00 92.50 82 PHE A N 1
ATOM 625 C CA . PHE A 1 82 ? 8.562 -7.418 -10.623 1.00 92.50 82 PHE A CA 1
ATOM 626 C C . PHE A 1 82 ? 9.289 -8.765 -10.613 1.00 92.50 82 PHE A C 1
ATOM 628 O O . PHE A 1 82 ? 8.636 -9.808 -10.655 1.00 92.50 82 PHE A O 1
ATOM 635 N N . ALA A 1 83 ? 10.620 -8.760 -10.510 1.00 95.50 83 ALA A N 1
ATOM 636 C CA . ALA A 1 83 ? 11.414 -9.979 -10.429 1.00 95.50 83 ALA A CA 1
ATOM 637 C C . ALA A 1 83 ? 11.063 -10.812 -9.190 1.00 95.50 83 ALA A C 1
ATOM 639 O O . ALA A 1 83 ? 10.855 -12.019 -9.301 1.00 95.50 83 ALA A O 1
ATOM 640 N N . TYR A 1 84 ? 10.914 -10.161 -8.032 1.00 92.38 84 TYR A N 1
ATOM 641 C CA . TYR A 1 84 ? 10.525 -10.808 -6.780 1.00 92.38 84 TYR A CA 1
ATOM 642 C C . TYR A 1 84 ? 9.150 -11.475 -6.892 1.00 92.38 84 TYR A C 1
ATOM 644 O O . TYR A 1 84 ? 9.000 -12.649 -6.557 1.00 92.38 84 TYR A O 1
ATOM 652 N N . ASN A 1 85 ? 8.161 -10.754 -7.425 1.00 88.38 85 ASN A N 1
ATOM 653 C CA . ASN A 1 85 ? 6.791 -11.249 -7.554 1.00 88.38 85 ASN A CA 1
ATOM 654 C C . ASN A 1 85 ? 6.652 -12.399 -8.566 1.00 88.38 85 ASN A C 1
ATOM 656 O O . ASN A 1 85 ? 5.731 -13.204 -8.439 1.00 88.38 85 ASN A O 1
ATOM 660 N N . ASN A 1 86 ? 7.556 -12.488 -9.546 1.00 92.31 86 ASN A N 1
ATOM 661 C CA . ASN A 1 86 ? 7.541 -13.513 -10.595 1.00 92.31 86 ASN A CA 1
ATOM 662 C C . ASN A 1 86 ? 8.607 -14.609 -10.403 1.00 92.31 86 ASN A C 1
ATOM 664 O O . ASN A 1 86 ? 8.751 -15.470 -11.266 1.00 92.31 86 ASN A O 1
ATOM 668 N N . GLY A 1 87 ? 9.362 -14.595 -9.298 1.00 92.75 87 GLY A N 1
ATOM 669 C CA . GLY A 1 87 ? 10.398 -15.598 -9.025 1.00 92.75 87 GLY A CA 1
ATOM 670 C C . GLY A 1 87 ? 11.573 -15.576 -10.012 1.00 92.75 87 GLY A C 1
ATOM 671 O O . GLY A 1 87 ? 12.197 -16.610 -10.239 1.00 92.75 87 GLY A O 1
ATOM 672 N N . ILE A 1 88 ? 11.871 -14.419 -10.606 1.00 96.56 88 ILE A N 1
ATOM 673 C CA . ILE A 1 88 ? 12.950 -14.252 -11.586 1.00 96.56 88 ILE A CA 1
ATOM 674 C C . ILE A 1 88 ? 14.275 -14.064 -10.846 1.00 96.56 88 ILE A C 1
ATOM 676 O O . ILE A 1 88 ? 14.400 -13.166 -10.010 1.00 96.56 88 ILE A O 1
ATOM 680 N N . GLU A 1 89 ? 15.268 -14.895 -11.176 1.00 95.94 89 GLU A N 1
ATOM 681 C CA . GLU A 1 89 ? 16.617 -14.852 -10.591 1.00 95.94 89 GLU A CA 1
ATOM 682 C C . GLU A 1 89 ? 16.589 -14.690 -9.053 1.00 95.94 89 GLU A C 1
ATOM 684 O O . GLU A 1 89 ? 17.130 -13.718 -8.522 1.00 95.94 89 GLU A O 1
ATOM 689 N N . PRO A 1 90 ? 15.919 -15.585 -8.300 1.00 94.38 90 PRO A N 1
ATOM 690 C CA . PRO A 1 90 ? 15.474 -15.314 -6.928 1.00 94.38 90 PRO A CA 1
ATOM 691 C C . PRO A 1 90 ? 16.614 -14.965 -5.962 1.00 94.38 90 PRO A C 1
ATOM 693 O O . PRO A 1 90 ? 16.486 -14.024 -5.177 1.00 94.38 90 PRO A O 1
ATOM 696 N N . GLU A 1 91 ? 17.758 -15.649 -6.050 1.00 95.25 91 GLU A N 1
ATOM 697 C CA . GLU A 1 91 ? 18.923 -15.347 -5.206 1.00 95.25 91 GLU A CA 1
ATOM 698 C C . GLU A 1 91 ? 19.606 -14.029 -5.583 1.00 95.25 91 GLU A C 1
ATOM 700 O O . GLU A 1 91 ? 20.116 -13.312 -4.719 1.00 95.25 91 GLU A O 1
ATOM 705 N N . PHE A 1 92 ? 19.640 -13.684 -6.871 1.00 95.62 92 PHE A N 1
ATOM 706 C CA . PHE A 1 92 ? 20.183 -12.402 -7.309 1.00 95.62 92 PHE A CA 1
ATOM 707 C C . PHE A 1 92 ? 19.246 -11.254 -6.931 1.00 95.62 92 PHE A C 1
ATOM 709 O O . PHE A 1 92 ? 19.684 -10.293 -6.302 1.00 95.62 92 PHE A O 1
ATOM 716 N N . THR A 1 93 ? 17.953 -11.395 -7.225 1.00 96.06 93 THR A N 1
ATOM 717 C CA . THR A 1 93 ? 16.908 -10.443 -6.851 1.00 96.06 93 THR A CA 1
ATOM 718 C C . THR A 1 93 ? 16.937 -10.173 -5.353 1.00 96.06 93 THR A C 1
ATOM 720 O O . THR A 1 93 ? 17.030 -9.013 -4.957 1.00 96.06 93 THR A O 1
ATOM 723 N N . ARG A 1 94 ? 16.964 -11.213 -4.505 1.00 93.62 94 ARG A N 1
ATOM 724 C CA . ARG A 1 94 ? 17.043 -11.048 -3.044 1.00 93.62 94 ARG A CA 1
ATOM 725 C C . ARG A 1 94 ? 18.278 -10.248 -2.622 1.00 93.62 94 ARG A C 1
ATOM 727 O O . ARG A 1 94 ? 18.144 -9.279 -1.877 1.00 93.62 94 ARG A O 1
ATOM 734 N N . ARG A 1 95 ? 19.463 -10.598 -3.138 1.00 95.38 95 ARG A N 1
ATOM 735 C CA . ARG A 1 95 ? 20.710 -9.863 -2.854 1.00 95.38 95 ARG A CA 1
ATOM 736 C C . ARG A 1 95 ? 20.630 -8.400 -3.292 1.00 95.38 95 ARG A C 1
ATOM 738 O O . ARG A 1 95 ? 21.087 -7.525 -2.562 1.00 95.38 95 ARG A O 1
ATOM 745 N N . MET A 1 96 ? 20.044 -8.115 -4.455 1.00 95.69 96 MET A N 1
ATOM 746 C CA . MET A 1 96 ? 19.909 -6.743 -4.955 1.00 95.69 96 MET A CA 1
ATOM 747 C C . MET A 1 96 ? 18.869 -5.930 -4.178 1.00 95.69 96 MET A C 1
ATOM 749 O O . MET A 1 96 ? 19.087 -4.744 -3.941 1.00 95.69 96 MET A O 1
ATOM 753 N N . MET A 1 97 ? 17.780 -6.550 -3.715 1.00 93.31 97 MET A N 1
ATOM 754 C CA . MET A 1 97 ? 16.812 -5.908 -2.821 1.00 93.31 97 MET A CA 1
ATOM 755 C C . MET A 1 97 ? 17.450 -5.543 -1.476 1.00 93.31 97 MET A C 1
ATOM 757 O O . MET A 1 97 ? 17.298 -4.411 -1.017 1.00 93.31 97 MET A O 1
ATOM 761 N N . GLU A 1 98 ? 18.228 -6.451 -0.878 1.00 92.44 98 GLU A N 1
ATOM 762 C CA . GLU A 1 98 ? 19.005 -6.179 0.339 1.00 92.44 98 GLU A CA 1
ATOM 763 C C . GLU A 1 98 ? 20.014 -5.040 0.112 1.00 92.44 98 GLU A C 1
ATOM 765 O O . GLU A 1 98 ? 20.054 -4.077 0.883 1.00 92.44 98 GLU A O 1
ATOM 770 N N . PHE A 1 99 ? 20.770 -5.093 -0.990 1.00 92.25 99 PHE A N 1
ATOM 771 C CA . PHE A 1 99 ? 21.748 -4.069 -1.365 1.00 92.25 99 PHE A CA 1
ATOM 772 C C . PHE A 1 99 ? 21.114 -2.682 -1.567 1.00 92.25 99 PHE A C 1
ATOM 774 O O . PHE A 1 99 ? 21.633 -1.678 -1.075 1.00 92.25 99 PHE A O 1
ATOM 781 N N . ALA A 1 100 ? 19.962 -2.618 -2.240 1.00 90.75 100 ALA A N 1
ATOM 782 C CA . ALA A 1 100 ? 19.201 -1.388 -2.454 1.00 90.75 100 ALA A CA 1
ATOM 783 C C . ALA A 1 100 ? 18.414 -0.935 -1.208 1.00 90.75 100 ALA A C 1
ATOM 785 O O . ALA A 1 100 ? 17.823 0.152 -1.202 1.00 90.75 100 ALA A O 1
ATOM 786 N N . ARG A 1 101 ? 18.380 -1.756 -0.145 1.00 89.25 101 ARG A N 1
ATOM 787 C CA . ARG A 1 101 ? 17.484 -1.593 1.012 1.00 89.25 101 ARG A CA 1
ATOM 788 C C . ARG A 1 101 ? 16.028 -1.419 0.570 1.00 89.25 101 ARG A C 1
ATOM 790 O O . ARG A 1 101 ? 15.312 -0.552 1.081 1.00 89.25 101 ARG A O 1
ATOM 797 N N . TYR A 1 102 ? 15.635 -2.172 -0.451 1.00 86.38 102 TYR A N 1
ATOM 798 C CA . TYR A 1 102 ? 14.289 -2.177 -0.995 1.00 86.38 102 TYR A CA 1
ATOM 799 C C . TYR A 1 102 ? 13.492 -3.304 -0.346 1.00 86.38 102 TYR A C 1
ATOM 801 O O . TYR A 1 102 ? 13.861 -4.475 -0.418 1.00 86.38 102 TYR A O 1
ATOM 809 N N . ILE A 1 103 ? 12.389 -2.932 0.292 1.00 83.62 103 ILE A N 1
ATOM 810 C CA . ILE A 1 103 ? 11.444 -3.858 0.897 1.00 83.62 103 ILE A CA 1
ATOM 811 C C . ILE A 1 103 ? 10.149 -3.726 0.083 1.00 83.62 103 ILE A C 1
ATOM 813 O O . ILE A 1 103 ? 9.636 -2.612 -0.037 1.00 83.62 103 ILE A O 1
ATOM 817 N N . PRO A 1 104 ? 9.628 -4.816 -0.509 1.00 79.88 104 PRO A N 1
ATOM 818 C CA . PRO A 1 104 ? 8.437 -4.738 -1.338 1.00 79.88 104 PRO A CA 1
ATOM 819 C C . PRO A 1 104 ? 7.217 -4.489 -0.452 1.00 79.88 104 PRO A C 1
ATOM 821 O O . PRO A 1 104 ? 7.105 -5.040 0.651 1.00 79.88 1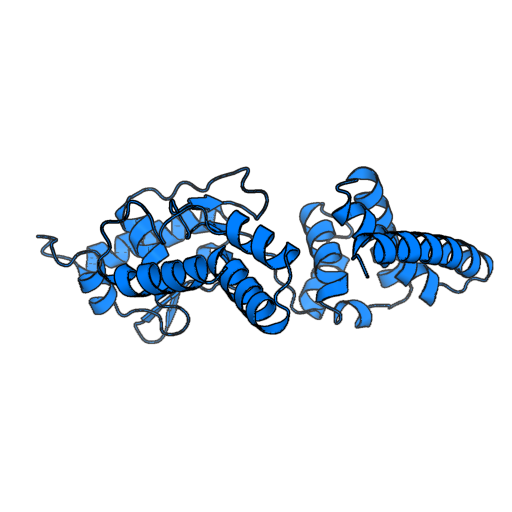04 PRO A O 1
ATOM 824 N N . ASN A 1 105 ? 6.276 -3.692 -0.956 1.00 81.50 105 ASN A N 1
ATOM 825 C CA . ASN A 1 105 ? 4.999 -3.515 -0.279 1.00 81.50 105 ASN A CA 1
ATOM 826 C C . ASN A 1 105 ? 4.190 -4.804 -0.405 1.00 81.50 105 ASN A C 1
ATOM 828 O O . ASN A 1 105 ? 3.881 -5.252 -1.506 1.00 81.50 105 ASN A O 1
ATOM 832 N N . LYS A 1 106 ? 3.824 -5.384 0.734 1.00 85.38 106 LYS A N 1
ATOM 833 C CA . LYS A 1 106 ? 3.003 -6.598 0.806 1.00 85.38 106 LYS A CA 1
ATOM 834 C C . LYS A 1 106 ? 1.550 -6.309 1.132 1.00 85.38 106 LYS A C 1
ATOM 836 O O . LYS A 1 106 ? 0.752 -7.232 1.190 1.00 85.38 106 LYS A O 1
ATOM 841 N N . VAL A 1 107 ? 1.216 -5.066 1.457 1.00 92.50 107 VAL A N 1
ATOM 842 C CA . VAL A 1 107 ? -0.144 -4.673 1.798 1.00 92.50 107 VAL A CA 1
ATOM 843 C C . VAL A 1 107 ? -0.415 -3.286 1.247 1.00 92.50 107 VAL A C 1
ATOM 845 O O . VAL A 1 107 ? 0.421 -2.388 1.336 1.00 92.50 107 VAL A O 1
ATOM 848 N N . TYR A 1 108 ? -1.609 -3.125 0.689 1.00 94.75 108 TYR A N 1
ATOM 849 C CA . TYR A 1 108 ? -2.155 -1.824 0.334 1.00 94.75 108 TYR A CA 1
ATOM 850 C C . TYR A 1 108 ? -3.385 -1.543 1.192 1.00 94.75 108 TYR A C 1
ATOM 852 O O . TYR A 1 108 ? -4.244 -2.416 1.333 1.00 94.75 108 TYR A O 1
ATOM 860 N N . ILE A 1 109 ? -3.478 -0.348 1.771 1.00 96.12 109 ILE A N 1
ATOM 861 C CA . ILE A 1 109 ? -4.604 0.048 2.620 1.00 96.12 109 ILE A CA 1
ATOM 862 C C . ILE A 1 109 ? -5.293 1.271 2.025 1.00 96.12 109 ILE A C 1
ATOM 864 O O . ILE A 1 109 ? -4.670 2.295 1.748 1.00 96.12 109 ILE A O 1
ATOM 868 N N . GLU A 1 110 ? -6.603 1.153 1.856 1.00 97.19 110 GLU A N 1
ATOM 869 C CA . GLU A 1 110 ? -7.486 2.264 1.532 1.00 97.19 110 GLU A CA 1
ATOM 870 C C . GLU A 1 110 ? -8.050 2.853 2.818 1.00 97.19 110 GLU A C 1
ATOM 872 O O . GLU A 1 110 ? -8.577 2.128 3.665 1.00 97.19 110 GLU A O 1
ATOM 877 N N . THR A 1 111 ? -7.932 4.167 2.954 1.00 97.62 111 THR A N 1
ATOM 878 C CA . THR A 1 111 ? -8.398 4.952 4.094 1.00 97.62 111 THR A CA 1
ATOM 879 C C . THR A 1 111 ? -9.196 6.187 3.668 1.00 97.62 111 THR A C 1
ATOM 881 O O . THR A 1 111 ? -9.974 6.683 4.475 1.00 97.62 111 THR A O 1
ATOM 884 N N . LEU A 1 112 ? -9.085 6.659 2.420 1.00 97.75 112 LEU A N 1
ATOM 885 C CA . LEU A 1 112 ? -9.912 7.731 1.849 1.00 97.75 112 LEU A CA 1
ATOM 886 C C . LEU A 1 112 ? -11.176 7.126 1.232 1.00 97.75 112 LEU A C 1
ATOM 888 O O . LEU A 1 112 ? -11.187 6.707 0.076 1.00 97.75 112 LEU A O 1
ATOM 892 N N . GLY A 1 113 ? -12.237 7.046 2.032 1.00 96.38 113 GLY A N 1
ATOM 893 C CA . GLY A 1 113 ? -13.426 6.245 1.770 1.00 96.38 113 GLY A CA 1
ATOM 894 C C . GLY A 1 113 ? -13.509 5.051 2.723 1.00 96.38 113 GLY A C 1
ATOM 895 O O . GLY A 1 113 ? -13.135 5.137 3.894 1.00 96.38 113 GLY A O 1
ATOM 896 N N . ALA A 1 114 ? -14.040 3.925 2.241 1.00 94.44 114 ALA A N 1
ATOM 897 C CA . ALA A 1 114 ? -14.215 2.731 3.064 1.00 94.44 114 ALA A CA 1
ATOM 898 C C . ALA A 1 114 ? -12.866 2.077 3.415 1.00 94.44 114 ALA A C 1
ATOM 900 O O . ALA A 1 114 ? -12.110 1.684 2.526 1.00 94.44 114 ALA A O 1
ATOM 901 N N . PHE A 1 115 ? -12.606 1.885 4.713 1.00 96.44 115 PHE A N 1
ATOM 902 C CA . PHE A 1 115 ? -11.352 1.291 5.185 1.00 96.44 115 PHE A CA 1
ATOM 903 C C . PHE A 1 115 ? -11.172 -0.151 4.689 1.00 96.44 115 PHE A C 1
ATOM 905 O O . PHE A 1 115 ? -11.868 -1.051 5.171 1.00 96.44 115 PHE A O 1
ATOM 912 N N . THR A 1 116 ? -10.229 -0.399 3.780 1.00 95.19 116 THR A N 1
ATOM 913 C CA . THR A 1 116 ? -10.038 -1.723 3.161 1.00 95.19 116 THR A CA 1
ATOM 914 C C . THR A 1 116 ? -8.563 -2.091 3.091 1.00 95.19 116 THR A C 1
ATOM 916 O O . THR A 1 116 ? -7.731 -1.274 2.723 1.00 95.19 116 THR A O 1
ATOM 919 N N . VAL A 1 117 ? -8.233 -3.335 3.437 1.00 94.88 117 VAL A N 1
ATOM 920 C CA . VAL A 1 117 ? -6.860 -3.858 3.415 1.00 94.88 117 VAL A CA 1
ATOM 921 C C . VAL A 1 117 ? -6.750 -4.883 2.294 1.00 94.88 117 VAL A C 1
ATOM 923 O O . VAL A 1 117 ? -7.580 -5.785 2.215 1.00 94.88 117 VAL A O 1
ATOM 926 N N . TYR A 1 118 ? -5.733 -4.771 1.447 1.00 93.31 118 TYR A N 1
ATOM 927 C CA . TYR A 1 118 ? -5.480 -5.653 0.307 1.00 93.31 118 TYR A CA 1
ATOM 928 C C . TYR A 1 118 ? -4.098 -6.295 0.402 1.00 93.31 118 TYR A C 1
ATOM 930 O O . TYR A 1 118 ? -3.178 -5.721 0.979 1.00 93.31 118 TYR A O 1
ATOM 938 N N . LYS A 1 119 ? -3.947 -7.474 -0.211 1.00 88.06 119 LYS A N 1
ATOM 939 C CA . LYS A 1 119 ? -2.677 -8.221 -0.268 1.00 88.06 119 LYS A CA 1
ATOM 940 C C . LYS A 1 119 ? -1.584 -7.525 -1.092 1.00 88.06 119 LYS A C 1
ATOM 942 O O . LYS A 1 119 ? -0.436 -7.921 -1.026 1.00 88.06 119 LYS A O 1
ATOM 947 N N . ASP A 1 120 ? -1.925 -6.521 -1.889 1.00 84.81 120 ASP A N 1
ATOM 948 C CA . ASP A 1 120 ? -0.980 -5.722 -2.666 1.00 84.81 120 ASP A CA 1
ATOM 949 C C . ASP A 1 120 ? -1.733 -4.566 -3.352 1.00 84.81 120 ASP A C 1
ATOM 951 O O . ASP A 1 120 ? -2.955 -4.412 -3.219 1.00 84.81 120 ASP A O 1
ATOM 955 N N . LYS A 1 121 ? -0.999 -3.758 -4.121 1.00 84.25 121 LYS A N 1
ATOM 956 C CA . LYS A 1 121 ? -1.513 -2.585 -4.841 1.00 84.25 121 LYS A CA 1
ATOM 957 C C . LYS A 1 121 ? -2.483 -2.906 -5.982 1.00 84.25 121 LYS A C 1
ATOM 959 O O . LYS A 1 121 ? -3.143 -1.984 -6.459 1.00 84.25 121 LYS A O 1
ATOM 964 N N . SER A 1 122 ? -2.590 -4.162 -6.432 1.00 81.62 122 SER A N 1
ATOM 965 C CA . SER A 1 122 ? -3.563 -4.557 -7.464 1.00 81.62 122 SER A CA 1
ATOM 966 C C . SER A 1 122 ? -5.003 -4.440 -6.970 1.00 81.62 122 SER A C 1
ATOM 968 O O . SER A 1 122 ? -5.921 -4.348 -7.783 1.00 81.62 122 SER A O 1
ATOM 970 N N . ARG A 1 123 ? -5.200 -4.446 -5.640 1.00 88.38 123 ARG A N 1
ATOM 971 C CA . ARG A 1 123 ? -6.508 -4.388 -4.969 1.00 88.38 123 ARG A CA 1
ATOM 972 C C . ARG A 1 123 ? -7.456 -5.528 -5.367 1.00 88.38 123 ARG A C 1
ATOM 974 O O . ARG A 1 123 ? -8.658 -5.435 -5.151 1.00 88.38 123 ARG A O 1
ATOM 981 N N . GLN A 1 124 ? -6.930 -6.629 -5.909 1.00 86.19 124 GLN A N 1
ATOM 982 C CA . GLN A 1 124 ? -7.747 -7.771 -6.334 1.00 86.19 124 GLN A CA 1
ATOM 983 C C . GLN A 1 124 ? -8.176 -8.662 -5.165 1.00 86.19 124 GLN A C 1
ATOM 985 O O . GLN A 1 124 ? -9.249 -9.260 -5.196 1.00 86.19 124 GLN A O 1
ATOM 990 N N . LYS A 1 125 ? -7.342 -8.763 -4.121 1.00 89.12 125 LYS A N 1
ATOM 991 C CA . LYS A 1 125 ? -7.592 -9.635 -2.969 1.00 89.12 125 LYS A CA 1
ATOM 992 C C . LYS A 1 125 ? -7.613 -8.844 -1.669 1.00 89.12 125 LYS A C 1
ATOM 994 O O . LYS A 1 125 ? -6.563 -8.470 -1.147 1.00 89.12 125 LYS A O 1
ATOM 999 N N . ALA A 1 126 ? -8.815 -8.632 -1.138 1.00 92.25 126 ALA A N 1
ATOM 1000 C CA . ALA A 1 126 ? -9.010 -8.043 0.179 1.00 92.25 126 ALA A CA 1
ATOM 1001 C C . ALA A 1 126 ? -8.634 -9.032 1.297 1.00 92.25 126 ALA A C 1
ATOM 1003 O O . ALA A 1 126 ? -8.877 -10.239 1.207 1.00 92.25 126 ALA A O 1
ATOM 1004 N N . ILE A 1 127 ? -8.057 -8.500 2.369 1.00 90.69 127 ILE A N 1
ATOM 1005 C CA . ILE A 1 127 ? -7.707 -9.217 3.591 1.00 90.69 127 ILE A CA 1
ATOM 1006 C C . ILE A 1 127 ? -8.847 -9.034 4.583 1.00 90.69 127 ILE A C 1
ATOM 1008 O O . ILE A 1 127 ? -9.217 -7.916 4.947 1.00 90.69 127 ILE A O 1
ATOM 1012 N N . LYS A 1 128 ? -9.425 -10.149 5.029 1.00 89.50 128 LYS A N 1
ATOM 1013 C CA . LYS A 1 128 ? -10.528 -10.124 5.985 1.00 89.50 128 LYS A CA 1
ATOM 1014 C C . LYS A 1 128 ? -9.986 -9.904 7.397 1.00 89.50 128 LYS A C 1
ATOM 1016 O O . LYS A 1 128 ? -9.482 -10.838 8.010 1.00 89.50 128 LYS A O 1
ATOM 1021 N N . ILE A 1 129 ? -10.161 -8.695 7.923 1.00 88.88 129 ILE A N 1
ATOM 1022 C CA . ILE A 1 129 ? -9.954 -8.404 9.348 1.00 88.88 129 ILE A CA 1
ATOM 1023 C C . ILE A 1 129 ? -11.245 -8.730 10.100 1.00 88.88 129 ILE A C 1
ATOM 1025 O O . ILE A 1 129 ? -12.317 -8.233 9.744 1.00 88.88 129 ILE A O 1
ATOM 1029 N N . ARG A 1 130 ? -11.154 -9.593 11.118 1.00 81.69 130 ARG A N 1
ATOM 1030 C CA . ARG A 1 130 ? -12.313 -10.320 11.673 1.00 81.69 130 ARG A CA 1
ATOM 1031 C C . ARG A 1 130 ? -13.408 -9.438 12.250 1.00 81.69 130 ARG A C 1
ATOM 1033 O O . ARG A 1 130 ? -14.581 -9.749 12.069 1.00 81.69 130 ARG A O 1
ATOM 1040 N N . THR A 1 131 ? -13.039 -8.397 12.992 1.00 88.38 131 THR A N 1
ATOM 1041 C CA . THR A 1 131 ? -13.997 -7.610 13.779 1.00 88.38 131 THR A CA 1
ATOM 1042 C C . THR A 1 131 ? -13.926 -6.126 13.425 1.00 88.38 131 THR A C 1
ATOM 1044 O O . THR A 1 131 ? -12.861 -5.621 13.057 1.00 88.38 131 THR A O 1
ATOM 1047 N N . LYS A 1 132 ? -15.050 -5.406 13.585 1.00 89.69 132 LYS A N 1
ATOM 1048 C CA . LYS A 1 132 ? -15.107 -3.937 13.430 1.00 89.69 132 LYS A CA 1
ATOM 1049 C C . LYS A 1 132 ? -14.065 -3.260 14.330 1.00 89.69 132 LYS A C 1
ATOM 1051 O O . LYS A 1 132 ? -13.357 -2.375 13.870 1.00 89.69 132 LYS A O 1
ATOM 1056 N N . LYS A 1 133 ? -13.895 -3.743 15.565 1.00 90.00 133 LYS A N 1
ATOM 1057 C CA . LYS A 1 133 ? -12.946 -3.182 16.536 1.00 90.00 133 LYS A CA 1
ATOM 1058 C C . LYS A 1 133 ? -11.480 -3.467 16.207 1.00 90.00 133 LYS A C 1
ATOM 1060 O O . LYS A 1 133 ? -10.644 -2.598 16.402 1.00 90.00 133 LYS A O 1
ATOM 1065 N N . THR A 1 134 ? -11.158 -4.628 15.639 1.00 92.38 134 THR A N 1
ATOM 1066 C CA . THR A 1 134 ? -9.799 -4.914 15.143 1.00 92.38 134 THR A CA 1
ATOM 1067 C C . THR A 1 134 ? -9.462 -4.051 13.920 1.00 92.38 134 THR A C 1
ATOM 1069 O O . THR A 1 134 ? -8.340 -3.564 13.813 1.00 92.38 134 THR A O 1
ATOM 1072 N N . ARG A 1 135 ? -10.437 -3.800 13.029 1.00 94.19 135 ARG A N 1
ATOM 1073 C CA . ARG A 1 135 ? -10.286 -2.848 11.910 1.00 94.19 135 ARG A CA 1
ATOM 1074 C C . ARG A 1 135 ? -10.068 -1.420 12.405 1.00 94.19 135 ARG A C 1
ATOM 1076 O O . ARG A 1 135 ? -9.167 -0.747 11.920 1.00 94.19 135 ARG A O 1
ATOM 1083 N N . GLU A 1 136 ? -10.861 -0.988 13.383 1.00 95.19 136 GLU A N 1
ATOM 1084 C CA . GLU A 1 136 ? -10.727 0.325 14.020 1.00 95.19 136 GLU A CA 1
ATOM 1085 C C . GLU A 1 136 ? -9.369 0.490 14.713 1.00 95.19 136 GLU A C 1
ATOM 1087 O O . GLU A 1 136 ? -8.715 1.510 14.533 1.00 95.19 136 GLU A O 1
ATOM 1092 N N . LEU A 1 137 ? -8.893 -0.547 15.410 1.00 96.00 137 LEU A N 1
ATOM 1093 C CA . LEU A 1 137 ? -7.569 -0.567 16.031 1.00 96.00 137 LEU A CA 1
ATOM 1094 C C . LEU A 1 137 ? -6.438 -0.431 15.011 1.00 96.00 137 LEU A C 1
ATOM 1096 O O . LEU A 1 137 ? -5.505 0.330 15.249 1.00 96.00 137 LEU A O 1
ATOM 1100 N N . LEU A 1 138 ? -6.516 -1.136 13.879 1.00 96.50 138 LEU A N 1
ATOM 1101 C CA . LEU A 1 138 ? -5.525 -0.981 12.816 1.00 96.50 138 LEU A CA 1
ATOM 1102 C C . LEU A 1 138 ? -5.511 0.454 12.280 1.00 96.50 138 LEU A C 1
ATOM 1104 O O . LEU A 1 138 ? -4.441 1.046 12.178 1.00 96.50 138 LEU A O 1
ATOM 1108 N N . ALA A 1 139 ? -6.683 1.015 11.973 1.00 97.06 139 ALA A N 1
ATOM 1109 C CA . ALA A 1 139 ? -6.793 2.383 11.475 1.00 97.06 139 ALA A CA 1
ATOM 1110 C C . ALA A 1 139 ? -6.242 3.404 12.484 1.00 97.06 139 ALA A C 1
ATOM 1112 O O . ALA A 1 139 ? -5.471 4.277 12.103 1.00 97.06 139 ALA A O 1
ATOM 1113 N N . PHE A 1 140 ? -6.563 3.250 13.770 1.00 97.50 140 PHE A N 1
ATOM 1114 C CA . PHE A 1 140 ? -6.071 4.126 14.832 1.00 97.50 140 PHE A CA 1
ATOM 1115 C C . PHE A 1 140 ? -4.545 4.073 14.983 1.00 97.50 140 PHE A C 1
ATOM 1117 O O . PHE A 1 140 ? -3.897 5.106 15.119 1.00 97.50 140 PHE A O 1
ATOM 1124 N N . LEU A 1 141 ? -3.945 2.879 14.937 1.00 97.12 141 LEU A N 1
ATOM 1125 C CA . LEU A 1 141 ? -2.489 2.746 15.039 1.00 97.12 141 LEU A CA 1
ATOM 1126 C C . LEU A 1 141 ? -1.757 3.236 13.780 1.00 97.12 141 LEU A C 1
ATOM 1128 O O . LEU A 1 141 ? -0.622 3.694 13.892 1.00 97.12 141 LEU A O 1
ATOM 1132 N N . LEU A 1 142 ? -2.386 3.155 12.601 1.00 96.44 142 LEU A N 1
ATOM 1133 C CA . LEU A 1 142 ? -1.874 3.783 11.378 1.00 96.44 142 LEU A CA 1
ATOM 1134 C C . LEU A 1 142 ? -1.895 5.313 11.494 1.00 96.44 142 LEU A C 1
ATOM 1136 O O . LEU A 1 142 ? -0.916 5.957 11.125 1.00 96.44 142 LEU A O 1
ATOM 1140 N N . ASP A 1 143 ? -2.975 5.872 12.046 1.00 95.88 143 ASP A N 1
ATOM 1141 C CA . ASP A 1 143 ? -3.156 7.311 12.270 1.00 95.88 143 ASP A CA 1
ATOM 1142 C C . ASP A 1 143 ? -2.148 7.885 13.276 1.00 95.88 143 ASP A C 1
ATOM 1144 O O . ASP A 1 143 ? -1.564 8.944 13.055 1.00 95.88 143 ASP A O 1
ATOM 1148 N N . ALA A 1 144 ? -1.876 7.136 14.350 1.00 95.56 144 ALA A N 1
ATOM 1149 C CA . ALA A 1 144 ? -0.891 7.500 15.367 1.00 95.56 144 ALA A CA 1
ATOM 1150 C C . ALA A 1 144 ? 0.555 7.568 14.827 1.00 95.56 144 ALA A C 1
ATOM 1152 O O . ALA A 1 144 ? 1.423 8.189 15.450 1.00 95.56 144 ALA A O 1
ATOM 1153 N N . GLY A 1 145 ? 0.823 6.930 13.682 1.00 92.62 145 GLY A N 1
ATOM 1154 C CA . GLY A 1 145 ? 2.113 6.953 12.997 1.00 92.62 145 GLY A CA 1
ATOM 1155 C C . GLY A 1 145 ? 3.293 6.568 13.896 1.00 92.62 145 GLY A C 1
ATOM 1156 O O . GLY A 1 145 ? 3.192 5.706 14.770 1.00 92.62 145 GLY A O 1
ATOM 1157 N N . GLU A 1 146 ? 4.422 7.251 13.705 1.00 91.25 146 GLU A N 1
ATOM 1158 C CA . GLU A 1 146 ? 5.674 7.012 14.442 1.00 91.25 146 GLU A CA 1
ATOM 1159 C C . GLU A 1 146 ? 5.596 7.356 15.939 1.00 91.25 146 GLU A C 1
ATOM 1161 O O . GLU A 1 146 ? 6.478 6.968 16.703 1.00 91.25 146 GLU A O 1
ATOM 1166 N N . GLN A 1 147 ? 4.564 8.083 16.387 1.00 92.31 147 GLN A N 1
ATOM 1167 C CA . GLN A 1 147 ? 4.358 8.339 17.818 1.00 92.31 147 GLN A CA 1
ATOM 1168 C C . GLN A 1 147 ? 3.767 7.116 18.525 1.00 92.31 147 GLN A C 1
ATOM 1170 O O . GLN A 1 147 ? 3.996 6.920 19.726 1.00 92.31 147 GLN A O 1
ATOM 1175 N N . GLY A 1 148 ? 3.016 6.294 17.787 1.00 94.88 148 GLY A N 1
ATOM 1176 C CA . GLY A 1 148 ? 2.269 5.164 18.320 1.00 94.88 148 GLY A CA 1
ATOM 1177 C C . GLY A 1 148 ? 1.272 5.569 19.402 1.00 94.88 148 GLY A C 1
ATOM 1178 O O . GLY A 1 148 ? 1.045 6.748 19.683 1.00 94.88 148 GLY A O 1
ATOM 1179 N N . ALA A 1 149 ? 0.686 4.569 20.054 1.00 97.00 149 ALA A N 1
ATOM 1180 C CA . ALA A 1 149 ? -0.315 4.795 21.090 1.00 97.00 149 ALA A CA 1
ATOM 1181 C C . ALA A 1 149 ? -0.082 3.936 22.333 1.00 97.00 149 ALA A C 1
ATOM 1183 O O . ALA A 1 149 ? 0.276 2.760 22.242 1.00 97.00 149 ALA A O 1
ATOM 1184 N N . THR A 1 150 ? -0.322 4.504 23.513 1.00 95.44 150 THR A N 1
ATOM 1185 C CA . THR A 1 150 ? -0.376 3.736 24.764 1.00 95.44 150 THR A CA 1
ATOM 1186 C C . THR A 1 150 ? -1.680 2.939 24.852 1.00 95.44 150 THR A C 1
ATOM 1188 O O . THR A 1 150 ? -2.661 3.239 24.169 1.00 95.44 150 THR A O 1
ATOM 1191 N N . LYS A 1 151 ? -1.745 1.944 25.749 1.00 92.88 151 LYS A N 1
ATOM 1192 C CA . LYS A 1 151 ? -3.008 1.221 26.016 1.00 92.88 151 LYS A CA 1
ATOM 1193 C C . LYS A 1 151 ? -4.143 2.150 26.443 1.00 92.88 151 LYS A C 1
ATOM 1195 O O . LYS A 1 151 ? -5.290 1.891 26.106 1.00 92.88 151 LYS A O 1
ATOM 1200 N N . GLU A 1 152 ? -3.827 3.209 27.179 1.00 92.19 152 GLU A N 1
ATOM 1201 C CA . GLU A 1 152 ? -4.809 4.189 27.638 1.00 92.19 152 GLU A CA 1
ATOM 1202 C C . GLU A 1 152 ? -5.362 5.021 26.476 1.00 92.19 152 GLU A C 1
ATOM 1204 O O . GLU A 1 152 ? -6.572 5.193 26.364 1.00 92.19 152 GLU A O 1
ATOM 1209 N N . GLN A 1 153 ? -4.502 5.463 25.555 1.00 95.25 153 GLN A N 1
ATOM 1210 C CA . GLN A 1 153 ? -4.941 6.165 24.346 1.00 95.25 153 GLN A CA 1
ATOM 1211 C C . GLN A 1 153 ? -5.803 5.264 23.456 1.00 95.25 153 GLN A C 1
ATOM 1213 O O . GLN A 1 153 ? -6.862 5.685 23.003 1.00 95.25 153 GLN A O 1
ATOM 1218 N N . ILE A 1 154 ? -5.389 4.006 23.267 1.00 95.31 154 ILE A N 1
ATOM 1219 C CA . ILE A 1 154 ? -6.162 2.996 22.530 1.00 95.31 154 ILE A CA 1
ATOM 1220 C C . ILE A 1 154 ? -7.538 2.785 23.175 1.00 95.31 154 ILE A C 1
ATOM 1222 O O . ILE A 1 154 ? -8.554 2.751 22.479 1.00 95.31 154 ILE A O 1
ATOM 1226 N N . TYR A 1 155 ? -7.581 2.658 24.503 1.00 92.81 155 TYR A N 1
ATOM 1227 C CA . TYR A 1 155 ? -8.830 2.534 25.247 1.00 92.81 155 TYR A CA 1
ATOM 1228 C C . TYR A 1 155 ? -9.746 3.736 25.005 1.00 92.81 155 TYR A C 1
ATOM 1230 O O . TYR A 1 155 ? -10.878 3.558 24.561 1.00 92.81 155 TYR A O 1
ATOM 1238 N N . ASN A 1 156 ? -9.242 4.949 25.236 1.00 92.44 156 ASN A N 1
ATOM 1239 C CA . ASN A 1 156 ? -10.019 6.180 25.114 1.00 92.44 156 ASN A CA 1
ATOM 1240 C C . ASN A 1 156 ? -10.517 6.429 23.684 1.00 92.44 156 ASN A C 1
ATOM 1242 O O . ASN A 1 156 ? -11.579 7.019 23.505 1.00 92.44 156 ASN A O 1
ATOM 1246 N N . ALA A 1 157 ? -9.767 5.985 22.675 1.00 93.62 157 ALA A N 1
ATOM 1247 C CA . ALA A 1 157 ? -10.139 6.153 21.277 1.00 93.62 157 ALA A CA 1
ATOM 1248 C C . ALA A 1 157 ? -11.216 5.156 20.821 1.00 93.62 157 ALA A C 1
ATOM 1250 O O . ALA A 1 157 ? -12.113 5.538 20.077 1.00 93.62 157 ALA A O 1
ATOM 1251 N N . ILE A 1 158 ? -11.134 3.890 21.247 1.00 92.88 158 ILE A N 1
ATOM 1252 C CA . ILE A 1 158 ? -11.897 2.794 20.620 1.00 92.88 158 ILE A CA 1
ATOM 1253 C C . ILE A 1 158 ? -12.930 2.165 21.567 1.00 92.88 158 ILE A C 1
ATOM 1255 O O . ILE A 1 158 ? -13.957 1.653 21.114 1.00 92.88 158 ILE A O 1
ATOM 1259 N N . TRP A 1 159 ? -12.675 2.167 22.876 1.00 90.56 159 TRP A N 1
ATOM 1260 C CA . TRP A 1 159 ? -13.458 1.437 23.882 1.00 90.56 159 TRP A CA 1
ATOM 1261 C C . TRP A 1 159 ? -13.930 2.309 25.048 1.00 90.56 159 TRP A C 1
ATOM 1263 O O . TRP A 1 159 ? -14.334 1.764 26.068 1.00 90.56 159 TRP A O 1
ATOM 1273 N N . ARG A 1 160 ? -13.924 3.639 24.919 1.00 82.50 160 ARG A N 1
ATOM 1274 C CA . ARG A 1 160 ? -14.324 4.549 26.006 1.00 82.50 160 ARG A CA 1
ATOM 1275 C C . ARG A 1 160 ? -15.711 4.248 26.588 1.00 82.50 160 ARG A C 1
ATOM 1277 O O . ARG A 1 160 ? -15.921 4.447 27.776 1.00 82.50 160 ARG A O 1
ATOM 1284 N N . GLU A 1 161 ? -16.625 3.765 25.753 1.00 80.69 161 GLU A N 1
ATOM 1285 C CA . GLU A 1 161 ? -18.016 3.440 26.105 1.00 80.69 161 GLU A CA 1
ATOM 1286 C C . GLU A 1 161 ? -18.219 1.958 26.475 1.00 80.69 161 GLU A C 1
ATOM 1288 O O . GLU A 1 161 ? -19.342 1.481 26.573 1.00 80.69 161 GLU A O 1
ATOM 1293 N N . SER A 1 162 ? -17.144 1.181 26.619 1.00 80.56 162 SER A N 1
ATOM 1294 C CA . SER A 1 162 ? -17.232 -0.253 26.895 1.00 80.56 162 SER A CA 1
ATOM 1295 C C . SER A 1 162 ? -17.420 -0.530 28.389 1.00 80.56 162 SER A C 1
ATOM 1297 O O . SER A 1 162 ? -16.505 -0.277 29.167 1.00 80.56 162 SER A O 1
ATOM 1299 N N . ASP A 1 163 ? -18.493 -1.234 28.760 1.00 74.88 163 ASP A N 1
ATOM 1300 C CA . ASP A 1 163 ? -18.774 -1.708 30.135 1.00 74.88 163 ASP A CA 1
ATOM 1301 C C . ASP A 1 163 ? -17.854 -2.851 30.624 1.00 74.88 163 ASP A C 1
ATOM 1303 O O . ASP A 1 163 ? -18.083 -3.491 31.651 1.00 74.88 163 ASP A O 1
ATOM 1307 N N . SER A 1 164 ? -16.809 -3.181 29.864 1.00 76.81 164 SER A N 1
ATOM 1308 C CA . SER A 1 164 ? -15.901 -4.280 30.194 1.00 76.81 164 SER A CA 1
ATOM 1309 C C . SER A 1 164 ? -15.047 -3.957 31.419 1.00 76.81 164 SER A C 1
ATOM 1311 O O . SER A 1 164 ? -14.170 -3.097 31.377 1.00 76.81 164 SER A O 1
ATOM 1313 N N . ASN A 1 165 ? -15.185 -4.768 32.468 1.00 72.31 165 ASN A N 1
ATOM 1314 C CA . ASN A 1 165 ? -14.348 -4.688 33.669 1.00 72.31 165 ASN A CA 1
ATOM 1315 C C . ASN A 1 165 ? -12.872 -5.074 33.427 1.00 72.31 165 ASN A C 1
ATOM 1317 O O . ASN A 1 165 ? -12.042 -4.918 34.322 1.00 72.31 165 ASN A O 1
ATOM 1321 N N . ASN A 1 166 ? -12.509 -5.586 32.238 1.00 82.94 166 ASN A N 1
ATOM 1322 C CA . ASN A 1 166 ? -11.135 -5.992 31.915 1.00 82.94 166 ASN A CA 1
ATOM 1323 C C . ASN A 1 166 ? -10.663 -5.491 30.538 1.00 82.94 166 ASN A C 1
ATOM 1325 O O . ASN A 1 166 ? -10.289 -6.253 29.640 1.00 82.94 166 ASN A O 1
ATOM 1329 N N . ILE A 1 167 ? -10.633 -4.167 30.396 1.00 81.19 167 ILE A N 1
ATOM 1330 C CA . ILE A 1 167 ? -10.156 -3.445 29.207 1.00 81.19 167 ILE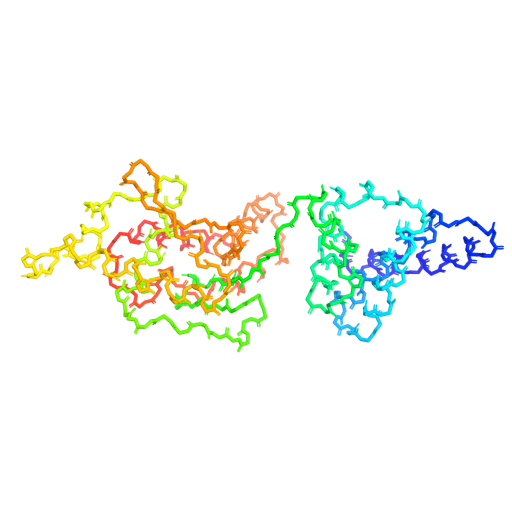 A CA 1
ATOM 1331 C C . ILE A 1 167 ? -8.727 -3.839 28.805 1.00 81.19 167 ILE A C 1
ATOM 1333 O O . ILE A 1 167 ? -8.429 -3.988 27.619 1.00 81.19 167 ILE A O 1
ATOM 1337 N N . LYS A 1 168 ? -7.823 -4.037 29.774 1.00 83.31 168 LYS A N 1
ATOM 1338 C CA . LYS A 1 168 ? -6.421 -4.391 29.485 1.00 83.31 168 LYS A CA 1
ATOM 1339 C C . LYS A 1 168 ? -6.325 -5.715 28.727 1.00 83.31 168 LYS A C 1
ATOM 1341 O O . LYS A 1 168 ? -5.546 -5.807 27.775 1.00 83.31 168 LYS A O 1
ATOM 1346 N N . ASN A 1 169 ? -7.117 -6.710 29.129 1.00 87.19 169 ASN A N 1
ATOM 1347 C CA . ASN A 1 169 ? -7.189 -7.986 28.429 1.00 87.19 169 ASN A CA 1
ATOM 1348 C C . ASN A 1 169 ? -7.878 -7.835 27.064 1.00 87.19 169 ASN A C 1
ATOM 1350 O O . ASN A 1 169 ? -7.394 -8.371 26.071 1.00 87.19 169 ASN A O 1
ATOM 1354 N N . LEU A 1 170 ? -8.944 -7.033 26.979 1.00 87.69 170 LEU A N 1
ATOM 1355 C CA . LEU A 1 170 ? -9.647 -6.763 25.720 1.00 87.69 170 LEU A CA 1
ATOM 1356 C C . LEU A 1 170 ? -8.721 -6.177 24.640 1.00 87.69 170 LEU A C 1
ATOM 1358 O O . LEU A 1 170 ? -8.738 -6.636 23.494 1.00 87.69 170 LEU A O 1
ATOM 1362 N N . ILE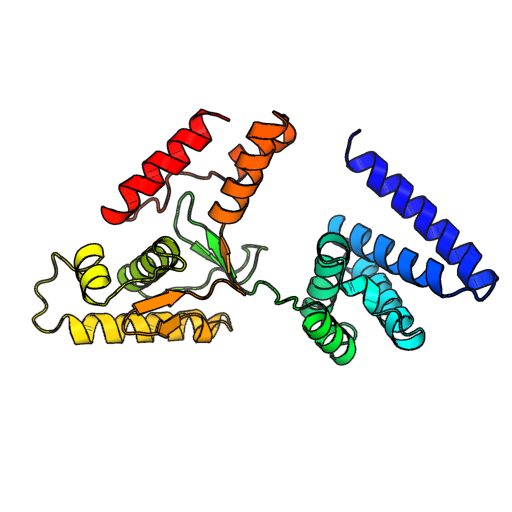 A 1 171 ? -7.883 -5.203 25.007 1.00 90.44 171 ILE A N 1
ATOM 1363 C CA . ILE A 1 171 ? -6.890 -4.604 24.104 1.00 90.44 171 ILE A CA 1
ATOM 1364 C C . ILE A 1 171 ? -5.843 -5.644 23.696 1.00 90.44 171 ILE A C 1
ATOM 1366 O O . ILE A 1 171 ? -5.534 -5.765 22.513 1.00 90.44 171 ILE A O 1
ATOM 1370 N N . ALA A 1 172 ? -5.324 -6.427 24.648 1.00 90.44 172 ALA A N 1
ATOM 1371 C CA . ALA A 1 172 ? -4.331 -7.462 24.361 1.00 90.44 172 ALA A CA 1
ATOM 1372 C C . ALA A 1 172 ? -4.860 -8.517 23.372 1.00 90.44 172 ALA A C 1
ATOM 1374 O O . ALA A 1 172 ? -4.173 -8.860 22.411 1.00 90.44 172 ALA A O 1
ATOM 1375 N N . VAL A 1 173 ? -6.103 -8.972 23.555 1.00 90.69 173 VAL A N 1
ATOM 1376 C CA . VAL A 1 173 ? -6.766 -9.918 22.647 1.00 90.69 173 VAL A CA 1
ATOM 1377 C C . VAL A 1 173 ? -6.951 -9.312 21.253 1.00 90.69 173 VAL A C 1
ATOM 1379 O O . VAL A 1 173 ? -6.663 -9.973 20.257 1.00 90.69 173 VAL A O 1
ATOM 1382 N N . ASN A 1 174 ? -7.373 -8.047 21.151 1.00 92.69 174 ASN A N 1
ATOM 1383 C CA . ASN A 1 174 ? -7.535 -7.388 19.851 1.00 92.69 174 ASN A CA 1
ATOM 1384 C C . ASN A 1 174 ? -6.202 -7.154 19.130 1.00 92.69 174 ASN A C 1
ATOM 1386 O O . ASN A 1 174 ? -6.150 -7.308 17.913 1.00 92.69 174 ASN A O 1
ATOM 1390 N N . LEU A 1 175 ? -5.122 -6.855 19.856 1.00 93.31 175 LEU A N 1
ATOM 1391 C CA . LEU A 1 175 ? -3.772 -6.783 19.291 1.00 93.31 175 LEU A CA 1
ATOM 1392 C C . LEU A 1 175 ? -3.297 -8.151 18.783 1.00 93.31 175 LEU A C 1
ATOM 1394 O O . LEU A 1 175 ? -2.714 -8.234 17.704 1.00 93.31 175 LEU A O 1
ATOM 1398 N N . ALA A 1 176 ? -3.582 -9.230 19.517 1.00 92.31 176 ALA A N 1
ATOM 1399 C CA . ALA A 1 176 ? -3.262 -10.588 19.081 1.00 92.31 176 ALA A CA 1
ATOM 1400 C C . ALA A 1 176 ? -4.063 -10.994 17.831 1.00 92.31 176 ALA A C 1
ATOM 1402 O O . ALA A 1 176 ? -3.505 -11.576 16.900 1.00 92.31 176 ALA A O 1
ATOM 1403 N N . HIS A 1 177 ? -5.353 -10.650 17.771 1.00 91.81 177 HIS A N 1
ATOM 1404 C CA . HIS A 1 177 ? -6.172 -10.847 16.573 1.00 91.81 177 HIS A CA 1
ATOM 1405 C C . HIS A 1 177 ? -5.660 -10.032 15.389 1.00 91.81 177 HIS A C 1
ATOM 1407 O O . HIS A 1 177 ? -5.538 -10.580 14.299 1.00 91.81 177 HIS A O 1
ATOM 1413 N N . LEU A 1 178 ? -5.306 -8.763 15.609 1.00 93.44 178 LEU A N 1
ATOM 1414 C CA . LEU A 1 178 ? -4.734 -7.914 14.570 1.00 93.44 178 LEU A CA 1
ATOM 1415 C C . LEU A 1 178 ? -3.450 -8.528 14.011 1.00 93.44 178 LEU A C 1
ATOM 1417 O O . LEU A 1 178 ? -3.310 -8.657 12.798 1.00 93.44 178 LEU A O 1
ATOM 1421 N N . LYS A 1 179 ? -2.548 -8.969 14.893 1.00 93.00 179 LYS A N 1
ATOM 1422 C CA . LYS A 1 179 ? -1.319 -9.654 14.497 1.00 93.00 179 LYS A CA 1
ATOM 1423 C C . LYS A 1 179 ? -1.620 -10.871 13.620 1.00 93.00 179 LYS A C 1
ATOM 1425 O O . LYS A 1 179 ? -1.067 -10.976 12.534 1.00 93.00 179 LYS A O 1
ATOM 1430 N N . LYS A 1 180 ? -2.544 -11.738 14.042 1.00 90.94 180 LYS A N 1
ATOM 1431 C CA . LYS A 1 180 ? -2.935 -12.943 13.293 1.00 90.94 180 LYS A CA 1
ATOM 1432 C C . LYS A 1 180 ? -3.580 -12.631 11.938 1.00 90.94 180 LYS A C 1
ATOM 1434 O O . LYS A 1 180 ? -3.321 -13.321 10.954 1.00 90.94 180 LYS A O 1
ATOM 1439 N N . ASP A 1 181 ? -4.414 -11.598 11.872 1.00 90.69 181 ASP A N 1
ATOM 1440 C CA . ASP A 1 181 ? -5.041 -11.175 10.620 1.00 90.69 181 ASP A CA 1
ATOM 1441 C C . ASP A 1 181 ? -3.971 -10.627 9.646 1.00 90.69 181 ASP A C 1
ATOM 1443 O O . ASP A 1 181 ? -3.991 -10.965 8.461 1.00 90.69 181 ASP A O 1
ATOM 1447 N N . LEU A 1 182 ? -2.968 -9.887 10.139 1.00 90.19 182 LEU A N 1
ATOM 1448 C CA . LEU A 1 182 ? -1.826 -9.396 9.349 1.00 90.19 182 LEU A CA 1
ATOM 1449 C C . LEU A 1 182 ? -0.787 -10.484 9.005 1.00 90.19 182 LEU A C 1
ATOM 1451 O O . LEU A 1 182 ? -0.121 -10.401 7.972 1.00 90.19 182 LEU A O 1
ATOM 1455 N N . GLU A 1 183 ? -0.666 -11.545 9.805 1.00 89.44 183 GLU A N 1
ATOM 1456 C CA . GLU A 1 183 ? 0.149 -12.726 9.475 1.00 89.44 183 GLU A CA 1
ATOM 1457 C C . GLU A 1 183 ? -0.334 -13.397 8.185 1.00 89.44 183 GLU A C 1
ATOM 1459 O O . GLU A 1 183 ? 0.489 -13.812 7.371 1.00 89.44 183 GLU A O 1
ATOM 1464 N N . SER A 1 184 ? -1.650 -13.414 7.931 1.00 83.31 184 SER A N 1
ATOM 1465 C CA . SER A 1 184 ? -2.214 -13.939 6.675 1.00 83.31 184 SER A CA 1
ATOM 1466 C C . SER A 1 184 ? -1.761 -13.165 5.423 1.00 83.31 184 SER A C 1
ATOM 1468 O O . SER A 1 184 ? -1.820 -13.686 4.307 1.00 83.31 184 SER A O 1
ATOM 1470 N N . ALA A 1 185 ? -1.269 -11.939 5.620 1.00 80.75 185 ALA A N 1
ATOM 1471 C CA . ALA A 1 185 ? -0.703 -11.057 4.606 1.00 80.75 185 ALA A CA 1
ATOM 1472 C C . ALA A 1 185 ? 0.835 -11.143 4.514 1.00 80.75 185 ALA A C 1
ATOM 1474 O O . ALA A 1 185 ? 1.449 -10.473 3.689 1.00 80.75 185 ALA A O 1
ATOM 1475 N N . GLY A 1 186 ? 1.480 -11.929 5.383 1.00 83.44 186 GLY A N 1
ATOM 1476 C CA . GLY A 1 186 ? 2.937 -11.997 5.482 1.00 83.44 186 GLY A CA 1
ATOM 1477 C C . GLY A 1 186 ? 3.586 -10.776 6.145 1.00 83.44 186 GLY A C 1
ATOM 1478 O O . GLY A 1 186 ? 4.791 -10.584 5.959 1.00 83.44 186 GLY A O 1
ATOM 1479 N N . ILE A 1 187 ? 2.810 -9.977 6.897 1.00 88.50 187 ILE A N 1
ATOM 1480 C CA . ILE A 1 187 ? 3.261 -8.780 7.636 1.00 88.50 187 ILE A CA 1
ATOM 1481 C C . ILE A 1 187 ? 2.875 -8.814 9.126 1.00 88.50 187 ILE A C 1
ATOM 1483 O O . ILE A 1 187 ? 2.642 -7.791 9.764 1.00 88.50 187 ILE A O 1
ATOM 1487 N N . GLY A 1 188 ? 2.817 -10.007 9.723 1.00 83.38 188 GLY A N 1
ATOM 1488 C CA . GLY A 1 188 ? 2.496 -10.175 11.147 1.00 83.38 188 GLY A CA 1
ATOM 1489 C C . GLY A 1 188 ? 3.438 -9.436 12.104 1.00 83.38 188 GLY A C 1
ATOM 1490 O O . GLY A 1 188 ? 3.042 -9.029 13.193 1.00 83.38 188 GLY A O 1
ATOM 1491 N N . THR A 1 189 ? 4.687 -9.223 11.695 1.00 87.12 189 THR A N 1
ATOM 1492 C CA . THR A 1 189 ? 5.697 -8.483 12.464 1.00 87.12 189 THR A CA 1
ATOM 1493 C C . THR A 1 189 ? 5.503 -6.967 12.424 1.00 87.12 189 THR A C 1
ATOM 1495 O O . THR A 1 189 ? 6.220 -6.261 13.125 1.00 87.12 189 THR A O 1
ATOM 1498 N N . SER A 1 190 ? 4.535 -6.454 11.652 1.00 91.69 190 SER A N 1
ATOM 1499 C CA . SER A 1 190 ? 4.254 -5.018 11.590 1.00 91.69 190 SER A CA 1
ATOM 1500 C C . SER A 1 190 ? 3.645 -4.465 12.876 1.00 91.69 190 SER A C 1
ATOM 1502 O O . SER A 1 190 ? 3.783 -3.273 13.126 1.00 91.69 190 SER A O 1
ATOM 1504 N N . VAL A 1 191 ? 2.995 -5.285 13.709 1.00 93.81 191 VAL A N 1
ATOM 1505 C CA . VAL A 1 191 ? 2.488 -4.829 15.015 1.00 93.81 191 VAL A CA 1
ATOM 1506 C C . VAL A 1 191 ? 3.641 -4.813 16.018 1.00 93.81 191 VAL A C 1
ATOM 1508 O O . VAL A 1 191 ? 4.060 -5.863 16.507 1.00 93.81 191 VAL A O 1
ATOM 1511 N N . ILE A 1 192 ? 4.147 -3.623 16.336 1.00 93.62 192 ILE A N 1
ATOM 1512 C CA . ILE A 1 192 ? 5.303 -3.438 17.221 1.00 93.62 192 ILE A CA 1
ATOM 1513 C C . ILE A 1 192 ? 4.841 -2.878 18.563 1.00 93.62 192 ILE A C 1
ATOM 1515 O O . ILE A 1 192 ? 3.985 -1.999 18.621 1.00 93.62 192 ILE A O 1
ATOM 1519 N N . CYS A 1 193 ? 5.441 -3.368 19.648 1.00 92.81 193 CYS A N 1
ATOM 1520 C CA . CYS A 1 193 ? 5.340 -2.764 20.970 1.00 92.81 193 CYS A CA 1
ATOM 1521 C C . CYS A 1 193 ? 6.738 -2.336 21.426 1.00 92.81 193 CYS A C 1
ATOM 1523 O O . CYS A 1 193 ? 7.605 -3.188 21.618 1.00 92.81 193 CYS A O 1
ATOM 1525 N N . ARG A 1 194 ? 6.953 -1.032 21.618 1.00 93.12 194 ARG A N 1
ATOM 1526 C CA . ARG A 1 194 ? 8.210 -0.458 22.127 1.00 93.12 194 ARG A CA 1
ATOM 1527 C C . ARG A 1 194 ? 7.878 0.575 23.193 1.00 93.12 194 ARG A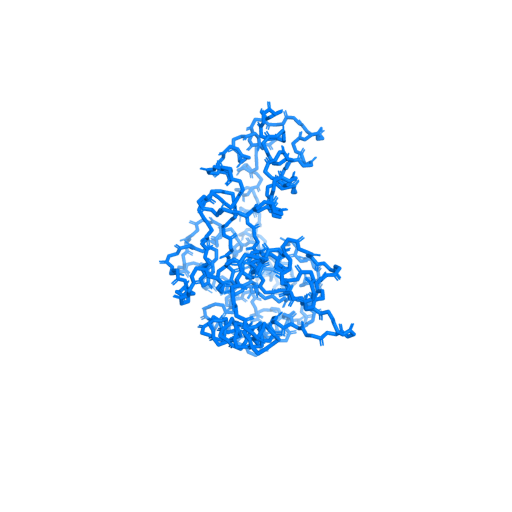 C 1
ATOM 1529 O O . ARG A 1 194 ? 6.994 1.393 22.974 1.00 93.12 194 ARG A O 1
ATOM 1536 N N . GLU A 1 195 ? 8.550 0.518 24.343 1.00 92.12 195 GLU A N 1
ATOM 1537 C CA . GLU A 1 195 ? 8.377 1.504 25.429 1.00 92.12 195 GLU A CA 1
ATOM 1538 C C . GLU A 1 195 ? 6.899 1.732 25.818 1.00 92.12 195 GLU A C 1
ATOM 1540 O O . GLU A 1 195 ? 6.431 2.856 25.975 1.00 92.12 195 GLU A O 1
ATOM 1545 N N . ASN A 1 196 ? 6.135 0.638 25.943 1.00 91.62 196 ASN A N 1
ATOM 1546 C CA . ASN A 1 196 ? 4.703 0.650 26.284 1.00 91.62 196 ASN A CA 1
ATOM 1547 C C . ASN A 1 196 ? 3.796 1.403 25.280 1.00 91.62 196 ASN A C 1
ATOM 1549 O O . ASN A 1 196 ? 2.661 1.768 25.601 1.00 91.62 196 ASN A O 1
ATOM 1553 N N . ARG A 1 197 ? 4.282 1.604 24.052 1.00 95.56 197 ARG A N 1
ATOM 1554 C CA . ARG A 1 197 ? 3.536 2.140 22.912 1.00 95.56 197 ARG A CA 1
ATOM 1555 C C . ARG A 1 197 ? 3.411 1.092 21.817 1.00 95.56 197 ARG A C 1
ATOM 1557 O O . ARG A 1 197 ? 4.319 0.287 21.608 1.00 95.56 197 ARG A O 1
ATOM 1564 N N . TYR A 1 198 ? 2.279 1.120 21.128 1.00 96.25 198 TYR A N 1
ATOM 1565 C CA . TYR A 1 198 ? 1.948 0.234 20.020 1.00 96.25 198 TYR A CA 1
ATOM 1566 C C . TYR A 1 198 ? 2.001 0.988 18.699 1.00 96.25 198 TYR A C 1
ATOM 1568 O O . TYR A 1 198 ? 1.538 2.126 18.618 1.00 96.25 198 TYR A O 1
ATOM 1576 N N . PHE A 1 199 ? 2.538 0.329 17.676 1.00 95.25 199 PHE A N 1
ATOM 1577 C CA . PHE A 1 199 ? 2.790 0.897 16.356 1.00 95.25 199 PHE A CA 1
ATOM 1578 C C . PHE A 1 199 ? 2.425 -0.102 15.264 1.00 95.25 199 PHE A C 1
ATOM 1580 O O . PHE A 1 199 ? 2.431 -1.319 15.486 1.00 95.25 199 PHE A O 1
ATOM 1587 N N . ILE A 1 200 ? 2.202 0.427 14.064 1.00 95.75 200 ILE A N 1
ATOM 1588 C CA . ILE A 1 200 ? 2.220 -0.347 12.828 1.00 95.75 200 ILE A CA 1
ATOM 1589 C C . ILE A 1 200 ? 3.460 0.066 12.040 1.00 95.75 200 ILE A C 1
ATOM 1591 O O . ILE A 1 200 ? 3.542 1.192 11.567 1.00 95.75 200 ILE A O 1
ATOM 1595 N N . CYS A 1 201 ? 4.423 -0.843 11.891 1.00 91.75 201 CYS A N 1
ATOM 1596 C CA . CYS A 1 201 ? 5.544 -0.659 10.976 1.00 91.75 201 CYS A CA 1
ATOM 1597 C C . CYS A 1 201 ? 5.033 -0.696 9.535 1.00 91.75 201 CYS A C 1
ATOM 1599 O O . CYS A 1 201 ? 4.459 -1.700 9.093 1.00 91.75 201 CYS A O 1
ATOM 1601 N N . ARG A 1 202 ? 5.243 0.413 8.820 1.00 90.81 202 ARG A N 1
ATOM 1602 C CA . ARG A 1 202 ? 4.706 0.646 7.474 1.00 90.81 202 ARG A CA 1
ATOM 1603 C C . ARG A 1 202 ? 5.695 0.303 6.355 1.00 90.81 202 ARG A C 1
ATOM 1605 O O . ARG A 1 202 ? 5.368 0.510 5.198 1.00 90.81 202 ARG A O 1
ATOM 1612 N N . ASP A 1 203 ? 6.849 -0.296 6.662 1.00 87.69 203 ASP A N 1
ATOM 1613 C CA . ASP A 1 203 ? 7.876 -0.668 5.667 1.00 87.69 203 ASP A CA 1
ATOM 1614 C C . ASP A 1 203 ? 7.346 -1.560 4.530 1.00 87.69 203 ASP A C 1
ATOM 1616 O O . ASP A 1 203 ? 7.887 -1.553 3.429 1.00 87.69 203 ASP A O 1
ATOM 1620 N N . GLN A 1 204 ? 6.293 -2.338 4.802 1.00 90.06 204 GLN A N 1
ATOM 1621 C CA . GLN A 1 204 ? 5.631 -3.230 3.842 1.00 90.06 204 GLN A CA 1
ATOM 1622 C C . GLN A 1 204 ? 4.178 -2.827 3.548 1.00 90.06 204 GLN A C 1
ATOM 1624 O O . GLN A 1 204 ? 3.429 -3.633 2.987 1.00 90.06 204 GLN A O 1
ATOM 1629 N N . ILE A 1 205 ? 3.764 -1.622 3.950 1.00 92.38 205 ILE A N 1
ATOM 1630 C CA . ILE A 1 205 ? 2.384 -1.136 3.865 1.00 92.38 205 ILE A CA 1
ATOM 1631 C C . ILE A 1 205 ? 2.365 0.196 3.119 1.00 92.38 205 ILE A C 1
ATOM 1633 O O . ILE A 1 205 ? 2.904 1.190 3.596 1.00 92.38 205 ILE A O 1
ATOM 1637 N N . GLU A 1 206 ? 1.652 0.250 1.999 1.00 92.88 206 GLU A N 1
ATOM 1638 C CA . GLU A 1 206 ? 1.341 1.511 1.328 1.00 92.88 206 GLU A CA 1
ATOM 1639 C C . GLU A 1 206 ? -0.109 1.916 1.610 1.00 92.88 206 GLU A C 1
ATOM 1641 O O . GLU A 1 206 ? -1.017 1.099 1.445 1.00 92.88 206 GLU A O 1
ATOM 1646 N N . CYS A 1 207 ? -0.342 3.175 1.992 1.00 95.12 207 CYS A N 1
ATOM 1647 C CA 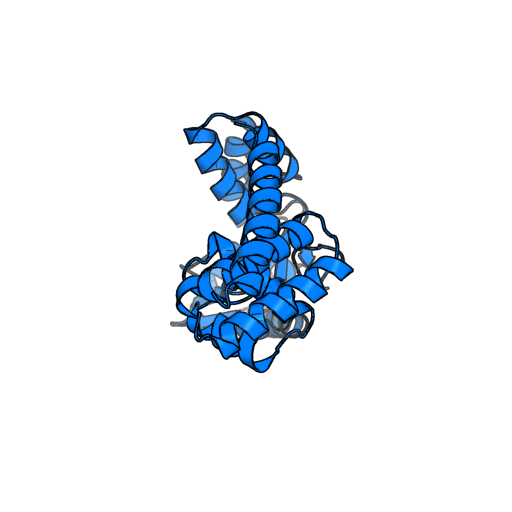. CYS A 1 207 ? -1.694 3.717 2.113 1.00 95.12 207 CYS A CA 1
ATOM 1648 C C . CYS A 1 207 ? -2.012 4.714 0.996 1.00 95.12 207 CYS A C 1
ATOM 1650 O O . CYS A 1 207 ? -1.145 5.440 0.503 1.00 95.12 207 CYS A O 1
ATOM 1652 N N . ASP A 1 208 ? -3.287 4.790 0.625 1.00 96.75 208 ASP A N 1
ATOM 1653 C CA . ASP A 1 208 ? -3.794 5.819 -0.286 1.00 96.75 208 ASP A CA 1
ATOM 1654 C C . ASP A 1 208 ? -3.515 7.250 0.193 1.00 96.75 208 ASP A C 1
ATOM 1656 O O . ASP A 1 208 ? -3.180 8.100 -0.630 1.00 96.75 208 ASP A O 1
ATOM 1660 N N . THR A 1 209 ? -3.556 7.505 1.499 1.00 96.56 209 THR A N 1
ATOM 1661 C CA . THR A 1 209 ? -3.215 8.800 2.103 1.00 96.56 209 THR A CA 1
ATOM 1662 C C . THR A 1 209 ? -1.772 9.216 1.861 1.00 96.56 209 THR A C 1
ATOM 1664 O O . THR A 1 209 ? -1.535 10.372 1.517 1.00 96.56 209 THR A O 1
ATOM 1667 N N . ASP A 1 210 ? -0.805 8.294 1.928 1.00 94.25 210 ASP A N 1
ATOM 1668 C CA . ASP A 1 210 ? 0.599 8.625 1.647 1.00 94.25 210 ASP A CA 1
ATOM 1669 C C . ASP A 1 210 ? 0.779 9.038 0.176 1.00 94.25 210 ASP A C 1
ATOM 1671 O O . ASP A 1 210 ? 1.575 9.922 -0.151 1.00 94.25 210 ASP A O 1
ATOM 1675 N N . ILE A 1 211 ? 0.040 8.388 -0.733 1.00 94.81 211 ILE A N 1
ATOM 1676 C CA . ILE A 1 211 ? 0.041 8.713 -2.165 1.00 94.81 211 ILE A CA 1
ATOM 1677 C C . ILE A 1 211 ? -0.653 10.058 -2.395 1.00 94.81 211 ILE A C 1
ATOM 1679 O O . ILE A 1 211 ? -0.147 10.880 -3.166 1.00 94.81 211 ILE A O 1
ATOM 1683 N N . PHE A 1 212 ? -1.791 10.282 -1.737 1.00 97.31 212 PHE A N 1
ATOM 1684 C CA . PHE A 1 212 ? -2.571 11.511 -1.821 1.00 97.31 212 PHE A CA 1
ATOM 1685 C C . PHE A 1 212 ? -1.742 12.714 -1.368 1.00 97.31 212 PHE A C 1
ATOM 1687 O O . PHE A 1 212 ? -1.555 13.644 -2.145 1.00 97.31 212 PHE A O 1
ATOM 1694 N N . GLU A 1 213 ? -1.143 12.660 -0.176 1.00 96.50 213 GLU A N 1
ATOM 1695 C CA . GLU A 1 213 ? -0.334 13.750 0.380 1.00 96.50 213 GLU A CA 1
ATOM 1696 C C . GLU A 1 213 ? 0.879 14.083 -0.492 1.00 96.50 213 GLU A C 1
ATOM 1698 O O . GLU A 1 213 ? 1.121 15.251 -0.803 1.00 96.50 213 GLU A O 1
ATOM 1703 N N . LYS A 1 214 ? 1.621 13.067 -0.955 1.00 95.44 214 LYS A N 1
ATOM 1704 C CA . LYS A 1 214 ? 2.756 13.277 -1.870 1.00 95.44 214 LYS A CA 1
ATOM 1705 C C . LYS A 1 214 ? 2.307 13.934 -3.174 1.00 95.44 214 LYS A C 1
ATOM 1707 O O . LYS A 1 214 ? 2.948 14.873 -3.641 1.00 95.44 214 LYS A O 1
ATOM 1712 N N . THR A 1 215 ? 1.197 13.462 -3.744 1.00 95.94 215 THR A N 1
ATOM 1713 C CA . THR A 1 215 ? 0.642 14.023 -4.985 1.00 95.94 215 THR A CA 1
ATOM 1714 C C . THR A 1 215 ? 0.153 15.457 -4.766 1.00 95.94 215 THR A C 1
ATOM 1716 O O . THR A 1 215 ? 0.375 16.306 -5.625 1.00 95.94 215 THR A O 1
ATOM 1719 N N . TYR A 1 216 ? -0.433 15.755 -3.605 1.00 96.81 216 TYR A N 1
ATOM 1720 C CA . TYR A 1 216 ? -0.925 17.083 -3.247 1.00 96.81 216 TYR A CA 1
ATOM 1721 C C . TYR A 1 216 ? 0.219 18.092 -3.118 1.00 96.81 216 TYR A C 1
ATOM 1723 O O . TYR A 1 216 ? 0.152 19.187 -3.673 1.00 96.81 216 TYR A O 1
ATOM 1731 N N . VAL A 1 217 ? 1.324 17.708 -2.473 1.00 96.50 217 VAL A N 1
ATOM 1732 C CA . VAL A 1 217 ? 2.531 18.548 -2.391 1.00 96.50 217 VAL A CA 1
ATOM 1733 C C . VAL A 1 217 ? 3.087 18.872 -3.782 1.00 96.50 217 VAL A C 1
ATOM 1735 O O . VAL A 1 217 ? 3.488 20.010 -4.033 1.00 96.50 217 VAL A O 1
ATOM 1738 N N . ASP A 1 218 ? 3.110 17.901 -4.696 1.00 94.44 218 ASP A N 1
ATOM 1739 C CA . ASP A 1 218 ? 3.551 18.131 -6.075 1.00 94.44 218 ASP A CA 1
ATOM 1740 C C . ASP A 1 218 ? 2.563 19.009 -6.858 1.00 94.44 218 ASP A C 1
ATOM 1742 O O . ASP A 1 218 ? 2.989 19.885 -7.618 1.00 94.44 218 ASP A O 1
ATOM 1746 N N . PHE A 1 219 ? 1.257 18.823 -6.643 1.00 95.75 219 PHE A N 1
ATOM 1747 C CA . PHE A 1 219 ? 0.205 19.653 -7.226 1.00 95.75 219 PHE A CA 1
ATOM 1748 C C . PHE A 1 219 ? 0.352 21.111 -6.790 1.00 95.75 219 PHE A C 1
ATOM 1750 O O . PHE A 1 219 ? 0.444 21.986 -7.644 1.00 95.75 219 PHE A O 1
ATOM 1757 N N . ARG A 1 220 ? 0.533 21.379 -5.494 1.00 95.50 220 ARG A N 1
ATOM 1758 C CA . ARG A 1 220 ? 0.740 22.740 -4.967 1.00 95.50 220 ARG A CA 1
ATOM 1759 C C . ARG A 1 220 ? 1.965 23.448 -5.547 1.00 95.50 220 ARG A C 1
ATOM 1761 O O . ARG A 1 220 ? 1.997 24.672 -5.586 1.00 95.50 220 ARG A O 1
ATOM 1768 N N . LYS A 1 221 ? 2.974 22.697 -5.995 1.00 94.44 221 LYS A N 1
ATOM 1769 C CA . LYS A 1 221 ? 4.189 23.256 -6.609 1.00 94.44 221 LYS A CA 1
ATOM 1770 C C . LYS A 1 221 ? 4.051 23.511 -8.106 1.00 94.44 221 LYS A C 1
ATOM 1772 O O . LYS A 1 221 ? 4.690 24.422 -8.618 1.00 94.44 221 LYS A O 1
ATOM 1777 N N . ARG A 1 222 ? 3.313 22.659 -8.823 1.00 93.31 222 ARG A N 1
ATOM 1778 C CA . ARG A 1 222 ? 3.297 22.638 -10.299 1.00 93.31 222 ARG A CA 1
ATOM 1779 C C . ARG A 1 222 ? 1.972 23.073 -10.913 1.00 93.31 222 ARG A C 1
ATOM 1781 O O . ARG A 1 222 ? 1.961 23.414 -12.087 1.00 93.31 222 ARG A O 1
ATOM 1788 N N . ASN A 1 223 ? 0.891 23.001 -10.144 1.00 90.44 223 ASN A N 1
ATOM 1789 C CA . ASN A 1 223 ? -0.489 23.256 -10.542 1.00 90.44 223 ASN A CA 1
ATOM 1790 C C . ASN A 1 223 ? -0.869 22.591 -11.879 1.00 90.44 223 ASN A C 1
ATOM 1792 O O . ASN A 1 223 ? -1.271 23.244 -12.838 1.00 90.44 223 ASN A O 1
ATOM 1796 N N . SER A 1 224 ? -0.638 21.280 -11.973 1.00 93.62 224 SER A N 1
ATOM 1797 C CA . SER A 1 224 ? -0.817 20.511 -13.210 1.00 93.62 224 SER A CA 1
ATOM 1798 C C . SER A 1 224 ? -2.152 19.771 -13.219 1.00 93.62 224 SER A C 1
ATOM 1800 O O . SER A 1 224 ? -2.473 19.072 -12.258 1.00 93.62 224 SER A O 1
ATOM 1802 N N . GLU A 1 225 ? -2.875 19.846 -14.340 1.00 93.88 225 GLU A N 1
ATOM 1803 C CA . GLU A 1 225 ? -4.150 19.145 -14.554 1.00 93.88 225 GLU A CA 1
ATOM 1804 C C . GLU A 1 225 ? -4.030 17.621 -14.357 1.00 93.88 225 GLU A C 1
ATOM 1806 O O . GLU A 1 225 ? -4.915 16.994 -13.778 1.00 93.88 225 GLU A O 1
ATOM 1811 N N . ASP A 1 226 ? -2.909 17.015 -14.762 1.00 93.44 226 ASP A N 1
ATOM 1812 C CA . ASP A 1 226 ? -2.664 15.580 -14.569 1.00 93.44 226 ASP A CA 1
ATOM 1813 C C . ASP A 1 226 ? -2.558 15.210 -13.081 1.00 93.44 226 ASP A C 1
ATOM 1815 O O . ASP A 1 226 ? -3.028 14.152 -12.654 1.00 93.44 226 ASP A O 1
ATOM 1819 N N . LEU A 1 227 ? -1.958 16.089 -12.269 1.00 93.94 227 LEU A N 1
ATOM 1820 C CA . LEU A 1 227 ? -1.868 15.898 -10.820 1.00 93.94 227 LEU A CA 1
ATOM 1821 C C . LEU A 1 227 ? -3.233 16.092 -10.154 1.00 93.94 227 LEU A C 1
ATOM 1823 O O . LEU A 1 227 ? -3.574 15.304 -9.273 1.00 93.94 227 LEU A O 1
ATOM 1827 N N . ALA A 1 228 ? -4.026 17.066 -10.613 1.00 95.44 228 ALA A N 1
ATOM 1828 C CA . ALA A 1 228 ? -5.393 17.273 -10.140 1.00 95.44 228 ALA A CA 1
ATOM 1829 C C . ALA A 1 228 ? -6.271 16.042 -10.416 1.00 95.44 228 ALA A C 1
ATOM 1831 O O . ALA A 1 228 ? -6.830 15.455 -9.492 1.00 95.44 228 ALA A O 1
ATOM 1832 N N . LYS A 1 229 ? -6.292 15.547 -11.663 1.00 96.25 229 LYS A N 1
ATOM 1833 C CA . LYS A 1 229 ? -7.005 14.308 -12.034 1.00 96.25 229 LYS A CA 1
ATOM 1834 C C . LYS A 1 229 ? -6.581 13.121 -11.173 1.00 96.25 229 LYS A C 1
ATOM 1836 O O . LYS A 1 229 ? -7.421 12.336 -10.732 1.00 96.25 229 LYS A O 1
ATOM 1841 N N . LYS A 1 230 ? -5.279 12.993 -10.899 1.00 94.94 230 LYS A N 1
ATOM 1842 C CA . LYS A 1 230 ? -4.761 11.938 -10.027 1.00 94.94 230 LYS A CA 1
ATOM 1843 C C . LYS A 1 230 ? -5.284 12.075 -8.595 1.00 94.94 230 LYS A C 1
ATOM 1845 O O . LYS A 1 230 ? -5.722 11.072 -8.037 1.00 94.94 230 LYS A O 1
ATOM 1850 N N . LEU A 1 231 ? -5.282 13.274 -8.014 1.00 96.81 231 LEU A N 1
ATOM 1851 C CA . LEU A 1 231 ? -5.818 13.526 -6.669 1.00 96.81 231 LEU A CA 1
ATOM 1852 C C . LEU A 1 231 ? -7.305 13.175 -6.574 1.00 96.81 231 LEU A C 1
ATOM 1854 O O . LEU A 1 231 ? -7.686 12.416 -5.681 1.00 96.81 231 LEU A O 1
ATOM 1858 N N . LEU A 1 232 ? -8.102 13.626 -7.546 1.00 95.75 232 LEU A N 1
ATOM 1859 C CA . LEU A 1 232 ? -9.529 13.307 -7.638 1.00 95.75 232 LEU A CA 1
ATOM 1860 C C . LEU A 1 232 ? -9.779 11.792 -7.736 1.00 95.75 232 LEU A C 1
ATOM 1862 O O . LEU A 1 232 ? -10.741 11.289 -7.170 1.00 95.75 232 LEU A O 1
ATOM 1866 N N . SER A 1 233 ? -8.895 11.039 -8.401 1.00 95.50 233 SER A N 1
ATOM 1867 C CA . SER A 1 233 ? -9.017 9.574 -8.500 1.00 95.50 233 SER A CA 1
ATOM 1868 C C . SER A 1 233 ? -8.655 8.815 -7.213 1.00 95.50 233 SER A C 1
ATOM 1870 O O . SER A 1 233 ? -9.122 7.694 -7.005 1.00 95.50 233 SER A O 1
ATOM 1872 N N . ILE A 1 234 ? -7.795 9.393 -6.364 1.00 96.19 234 ILE A N 1
ATOM 1873 C CA . ILE A 1 234 ? -7.352 8.769 -5.108 1.00 96.19 234 ILE A CA 1
ATOM 1874 C C . ILE A 1 234 ? -8.386 9.004 -4.004 1.00 96.19 234 ILE A C 1
ATOM 1876 O O . ILE A 1 234 ? -8.655 8.095 -3.220 1.00 96.19 234 ILE A O 1
ATOM 1880 N N . TYR A 1 235 ? -8.970 10.203 -3.943 1.00 96.88 235 TYR A N 1
ATOM 1881 C CA . TYR A 1 235 ? -9.959 10.559 -2.932 1.00 96.88 235 TYR A CA 1
ATOM 1882 C C . TYR A 1 235 ? -11.328 9.952 -3.271 1.00 96.88 235 TYR A C 1
ATOM 1884 O O . TYR A 1 235 ? -12.119 10.532 -4.010 1.00 96.88 235 TYR A O 1
ATOM 1892 N N . LYS A 1 236 ? -11.626 8.767 -2.729 1.00 95.44 236 LYS A N 1
ATOM 1893 C CA . LYS A 1 236 ? -12.906 8.072 -2.980 1.00 95.44 236 LYS A CA 1
ATOM 1894 C C . LYS A 1 236 ? -14.020 8.472 -2.011 1.00 95.44 236 LYS A C 1
ATOM 1896 O O . LYS A 1 236 ? -15.162 8.053 -2.185 1.00 95.44 236 LYS A O 1
ATOM 1901 N N . GLY A 1 237 ? -13.693 9.236 -0.974 1.00 96.00 237 GLY A N 1
ATOM 1902 C CA . GLY A 1 237 ? -14.629 9.669 0.052 1.00 96.00 237 GLY A CA 1
ATOM 1903 C C . GLY A 1 237 ? -13.921 10.133 1.318 1.00 96.00 237 GLY A C 1
ATOM 1904 O O . GLY A 1 237 ? -12.693 10.191 1.386 1.00 96.00 237 GLY A O 1
ATOM 1905 N N . GLU A 1 238 ? -14.725 10.450 2.329 1.00 96.94 238 GLU A N 1
ATOM 1906 C CA . GLU A 1 238 ? -14.248 10.873 3.644 1.00 96.94 238 GLU A CA 1
ATOM 1907 C C . GLU A 1 238 ? -13.271 9.853 4.254 1.00 96.94 238 GLU A C 1
ATOM 1909 O O . GLU A 1 238 ? -13.443 8.638 4.126 1.00 96.94 238 GLU A O 1
ATOM 1914 N N . TYR A 1 239 ? -12.246 10.351 4.947 1.00 98.19 239 TYR A N 1
ATOM 1915 C CA . TYR A 1 239 ? -11.280 9.510 5.646 1.00 98.19 239 TYR A CA 1
ATOM 1916 C C . TYR A 1 239 ? -11.959 8.602 6.685 1.00 98.19 239 TYR A C 1
ATOM 1918 O O . TYR A 1 239 ? -12.663 9.069 7.588 1.00 98.19 239 TYR A O 1
ATOM 1926 N N . LEU A 1 240 ? -11.724 7.293 6.562 1.00 97.06 240 LEU A N 1
ATOM 1927 C CA . LEU A 1 240 ? -12.330 6.233 7.368 1.00 97.06 240 LEU A CA 1
ATOM 1928 C C . LEU A 1 240 ? -13.863 6.314 7.365 1.00 97.06 240 LEU A C 1
ATOM 1930 O O . LEU A 1 240 ? -14.508 6.289 8.421 1.00 97.06 240 LEU A O 1
ATOM 1934 N N . PHE A 1 241 ? -14.448 6.436 6.173 1.00 95.81 241 PHE A N 1
ATOM 1935 C CA . PHE A 1 241 ? -15.894 6.475 5.999 1.00 95.81 241 PHE A CA 1
ATOM 1936 C C . PHE A 1 241 ? -16.557 5.233 6.618 1.00 95.81 241 PHE A C 1
ATOM 1938 O O . PHE A 1 241 ? -16.098 4.098 6.449 1.00 95.81 241 PHE A O 1
ATOM 1945 N N . GLY A 1 242 ? -17.647 5.460 7.354 1.00 92.31 242 GLY A N 1
ATOM 1946 C CA . GLY A 1 242 ? -18.387 4.423 8.080 1.00 92.31 242 GLY A CA 1
ATOM 1947 C C . GLY A 1 242 ? -17.814 4.051 9.454 1.00 92.31 242 GLY A C 1
ATOM 1948 O O . GLY A 1 242 ? -18.409 3.228 10.150 1.00 92.31 242 GLY A O 1
ATOM 1949 N N . PHE A 1 243 ? -16.684 4.629 9.877 1.00 92.94 243 PHE A N 1
ATOM 1950 C CA . PHE A 1 243 ? -16.217 4.495 11.260 1.00 92.94 243 PHE A CA 1
ATOM 1951 C C . PHE A 1 243 ? -16.859 5.588 12.123 1.00 92.94 243 PHE A C 1
ATOM 1953 O O . PHE A 1 243 ? -16.819 6.767 11.778 1.00 92.94 243 PHE A O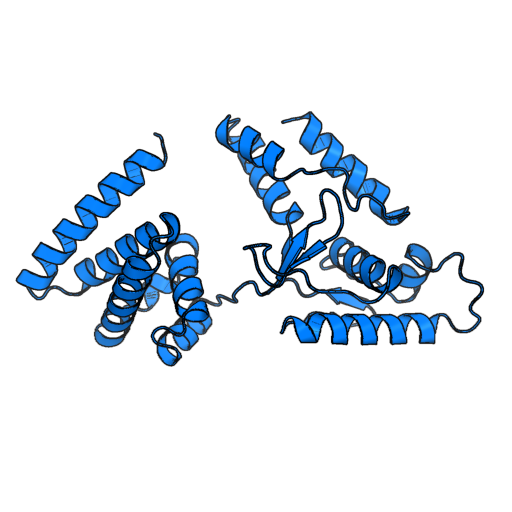 1
ATOM 1960 N N . GLU A 1 244 ? -17.387 5.226 13.288 1.00 90.31 244 GLU A N 1
ATOM 1961 C CA . GLU A 1 244 ? -17.879 6.174 14.306 1.00 90.31 244 GLU A CA 1
ATOM 1962 C C . GLU A 1 244 ? -16.717 6.631 15.210 1.00 90.31 244 GLU A C 1
ATOM 1964 O O . GLU A 1 244 ? -16.801 6.648 16.432 1.00 90.31 244 GLU A O 1
ATOM 1969 N N . ALA A 1 245 ? -15.582 6.944 14.583 1.00 91.94 245 ALA A N 1
ATOM 1970 C CA . ALA A 1 245 ? -14.313 7.222 15.236 1.00 91.94 245 ALA A CA 1
ATOM 1971 C C . ALA A 1 245 ? -14.117 8.733 15.417 1.00 91.94 245 ALA A C 1
ATOM 1973 O O . ALA A 1 245 ? -13.624 9.413 14.516 1.00 91.94 245 ALA A O 1
ATOM 1974 N N . LEU A 1 246 ? -14.465 9.270 16.591 1.00 93.88 246 LEU A N 1
ATOM 1975 C CA . LEU A 1 246 ? -14.298 10.705 16.885 1.00 93.88 246 LEU A CA 1
ATOM 1976 C C . LEU A 1 246 ? -12.836 11.165 16.767 1.00 93.88 246 LEU A C 1
ATOM 1978 O O . LEU A 1 246 ? -12.565 12.286 16.342 1.00 93.88 246 LEU A O 1
ATOM 1982 N N . TRP A 1 247 ? -11.887 10.284 17.085 1.00 95.31 247 TRP A N 1
ATOM 1983 C CA . TRP A 1 247 ? -10.455 10.554 16.953 1.00 95.31 247 TRP A CA 1
ATOM 1984 C C . TRP A 1 247 ? -10.019 10.825 15.502 1.00 95.31 247 TRP A C 1
ATOM 1986 O O . TRP A 1 247 ? -9.004 11.481 15.299 1.00 95.31 247 TRP A O 1
ATOM 1996 N N . ALA A 1 248 ? -10.789 10.387 14.497 1.00 96.94 248 ALA A N 1
ATOM 1997 C CA . ALA A 1 248 ? -10.471 10.580 13.081 1.00 96.94 248 ALA A CA 1
ATOM 1998 C C . ALA A 1 248 ? -10.937 11.940 12.522 1.00 96.94 248 ALA A C 1
ATOM 2000 O O . ALA A 1 248 ? -10.576 12.297 11.398 1.00 96.94 248 ALA A O 1
ATOM 2001 N N . ILE A 1 249 ? -11.731 12.716 13.277 1.00 97.38 249 ILE A N 1
ATOM 2002 C CA . ILE A 1 249 ? -12.295 14.006 12.834 1.00 97.38 249 ILE A CA 1
ATOM 2003 C C . ILE A 1 249 ? -11.221 14.981 12.315 1.00 97.38 249 ILE A C 1
ATOM 2005 O O . ILE A 1 249 ? -11.419 15.529 11.227 1.00 97.38 249 ILE A O 1
ATOM 2009 N N . PRO A 1 250 ? -10.072 15.186 12.994 1.00 97.06 250 PRO A N 1
ATOM 2010 C CA . PRO A 1 250 ? -9.046 16.102 12.497 1.00 97.06 250 PRO A CA 1
ATOM 2011 C C . PRO A 1 250 ? -8.533 15.724 11.102 1.00 97.06 250 PRO A C 1
ATOM 2013 O O . PRO A 1 250 ? -8.359 16.592 10.247 1.00 97.06 250 PRO A O 1
ATOM 2016 N N . GLN A 1 251 ? -8.349 14.428 10.836 1.00 97.31 251 GLN A N 1
ATOM 2017 C CA . GLN A 1 251 ? -7.902 13.948 9.528 1.00 97.31 251 GLN A CA 1
ATOM 2018 C C . GLN A 1 251 ? -8.980 14.072 8.458 1.00 97.31 251 GLN A C 1
ATOM 2020 O O . GLN A 1 251 ? -8.677 14.440 7.325 1.00 97.31 251 GLN A O 1
ATOM 2025 N N . ARG A 1 252 ? -10.245 13.826 8.811 1.00 98.12 252 ARG A N 1
ATOM 2026 C CA . ARG A 1 252 ? -11.386 14.020 7.904 1.00 98.12 252 ARG A CA 1
ATOM 2027 C C . ARG A 1 252 ? -11.448 15.453 7.397 1.00 98.12 252 ARG A C 1
ATOM 2029 O O . ARG A 1 252 ? -11.520 15.661 6.189 1.00 98.12 252 ARG A O 1
ATOM 2036 N N . ILE A 1 253 ? -11.324 16.423 8.304 1.00 98.12 253 ILE A N 1
ATOM 2037 C CA . ILE A 1 253 ? -11.274 17.850 7.962 1.00 98.12 253 ILE A CA 1
ATOM 2038 C C . ILE A 1 253 ? -10.040 18.151 7.105 1.00 98.12 253 ILE A C 1
ATOM 2040 O O . ILE A 1 253 ? -10.166 18.788 6.062 1.00 98.12 253 ILE A O 1
ATOM 2044 N N . ARG A 1 254 ? -8.857 17.656 7.500 1.00 97.94 254 ARG A N 1
ATOM 2045 C CA . ARG A 1 254 ? -7.602 17.893 6.771 1.00 97.94 254 ARG A CA 1
ATOM 2046 C C . ARG A 1 254 ? -7.676 17.415 5.321 1.00 97.94 254 ARG A C 1
ATOM 2048 O O . ARG A 1 254 ? -7.410 18.195 4.411 1.00 97.94 254 ARG A O 1
ATOM 2055 N N . TYR A 1 255 ? -8.049 16.155 5.099 1.00 98.12 255 TYR A N 1
ATOM 2056 C CA . TYR A 1 255 ? -8.118 15.594 3.750 1.00 98.12 255 TYR A CA 1
ATOM 2057 C C . TYR A 1 255 ? -9.256 16.192 2.930 1.00 98.12 255 TYR A C 1
ATOM 2059 O O . TYR A 1 255 ? -9.106 16.338 1.720 1.00 98.12 255 TYR A O 1
ATOM 2067 N N . ARG A 1 256 ? -10.367 16.579 3.571 1.00 97.75 256 ARG A N 1
ATOM 2068 C CA . ARG A 1 256 ? -11.443 17.296 2.888 1.00 97.75 256 ARG A CA 1
ATOM 2069 C C . ARG A 1 256 ? -10.989 18.674 2.405 1.00 97.75 256 ARG A C 1
ATOM 2071 O O . ARG A 1 256 ? -11.182 18.978 1.238 1.00 97.75 256 ARG A O 1
ATOM 2078 N N . SER A 1 257 ? -10.315 19.445 3.258 1.00 97.56 257 SER A N 1
ATOM 2079 C CA . SER A 1 257 ? -9.762 20.755 2.888 1.00 97.56 257 SER A CA 1
ATOM 2080 C C . SER A 1 257 ? -8.773 20.644 1.731 1.00 97.56 257 SER A C 1
ATOM 2082 O O . SER A 1 257 ? -8.859 21.413 0.785 1.00 97.56 257 SER A O 1
ATOM 2084 N N . MET A 1 258 ? -7.862 19.662 1.774 1.00 96.94 258 MET A N 1
ATOM 2085 C CA . MET A 1 258 ? -6.930 19.427 0.667 1.00 96.94 258 MET A CA 1
ATOM 2086 C C . MET A 1 258 ? -7.663 19.082 -0.628 1.00 96.94 258 MET A C 1
ATOM 2088 O O . MET A 1 258 ? -7.258 19.552 -1.680 1.00 96.94 258 MET A O 1
ATOM 2092 N N . TYR A 1 259 ? -8.715 18.261 -0.559 1.00 95.62 259 TYR A N 1
ATOM 2093 C CA . TYR A 1 259 ? -9.521 17.895 -1.723 1.00 95.62 259 TYR A CA 1
ATOM 2094 C C . TYR A 1 259 ? -10.264 19.096 -2.322 1.00 95.62 259 TYR A C 1
ATOM 2096 O O . TYR A 1 259 ? -10.285 19.234 -3.537 1.00 95.62 259 TYR A O 1
ATOM 2104 N N . ASP A 1 260 ? -10.834 19.972 -1.491 1.00 95.25 260 ASP A N 1
ATOM 2105 C CA . ASP A 1 260 ? -11.573 21.154 -1.956 1.00 95.25 260 ASP A CA 1
ATOM 2106 C C . ASP A 1 260 ? -10.652 22.217 -2.613 1.00 95.25 260 ASP A C 1
ATOM 2108 O O . ASP A 1 260 ? -11.137 23.106 -3.308 1.00 95.25 260 ASP A O 1
ATOM 2112 N N . GLU A 1 261 ? -9.328 22.130 -2.415 1.00 92.88 261 GLU A N 1
ATOM 2113 C CA . GLU A 1 261 ? -8.313 22.989 -3.052 1.00 92.88 261 GLU A CA 1
ATOM 2114 C C . GLU A 1 261 ? -7.810 22.477 -4.421 1.00 92.88 261 GLU A C 1
ATOM 2116 O O . GLU A 1 261 ? -7.029 23.181 -5.072 1.00 92.88 261 GLU A O 1
ATOM 2121 N N . VAL A 1 262 ? -8.183 21.256 -4.829 1.00 89.50 262 VAL A N 1
ATOM 2122 C CA . VAL A 1 262 ? -7.765 20.617 -6.097 1.00 89.50 262 VAL A CA 1
ATOM 2123 C C . VAL A 1 262 ? -8.667 21.031 -7.249 1.00 89.50 262 VAL A C 1
ATOM 2125 O O . VAL A 1 262 ? -8.100 21.388 -8.307 1.00 89.50 262 VAL A O 1
#

Sequence (262 aa):
MPAHSFAANAVKCANLCIKAGEGAGMMLHSSLAYGVLARAAIEAKDNERAIQLTERYLKLCSDNGLYEYFRMRKAYDPVLEFAYNNGIEPEFTRRMMEFARYIPNKVYIETLGAFTVYKDKSRQKAIKIRTKKTRELLAFLLDAGEQGATKEQIYNAIWRESDSNNIKNLIAVNLAHLKKDLESAGIGTSVICRENRYFICRDQIECDTDIFEKTYVDFRKRNSEDLAKKLLSIYKGEYLFGFEALWAIPQRIRYRSMYDEV

Foldseek 3Di:
DDPVVVLVVLLVVLVVQLVVCVVVVNLPSNLVSLLSQLVSCVVVVVLVSNLVSLLSSLVSCVVVVVLVCLLVVVSCVSSLLSCCVVVRPPVSSVVSCVVNVNDAAQWEFEFLAATWIARHPVNPHTQDQPDPLLSVLVLVQVVCAPVAAALVRSCVFRPVVPPDPCSVVVVVVSLVSNLVSCVVSVQSVQFDADPRGTHGNCSNYHYLVVVLVVLLVVCVVPVDPVSLVVNVVSNPHFGNPPDPGPVCVVVRVVSVVSNVVD

pLDDT: mean 90.68, std 9.23, range [31.84, 98.19]